Protein AF-A0A286U360-F1 (afdb_monomer)

Solvent-accessible surface area (backbone atoms only — not comparable to full-atom values): 14120 Å² total; per-residue (Å²): 101,76,66,52,46,52,58,32,49,79,26,49,38,87,63,82,87,79,91,75,59,63,48,58,51,50,40,53,47,36,63,76,64,66,56,72,67,48,77,45,71,58,58,92,50,66,69,55,49,52,35,50,55,50,31,59,77,65,48,98,53,60,74,48,75,40,57,76,65,49,57,55,41,68,73,73,48,40,92,60,90,68,92,44,67,83,69,41,48,63,44,44,63,68,47,38,82,79,47,72,67,83,80,78,81,86,69,62,49,90,64,76,80,85,65,88,82,67,79,80,59,64,67,62,58,57,70,71,57,94,68,81,78,84,69,70,84,65,89,90,66,66,84,48,44,74,44,33,52,51,40,50,53,48,20,62,72,72,16,52,86,43,26,88,82,31,56,86,41,90,92,46,87,21,63,56,82,48,63,69,30,45,75,70,66,37,40,53,54,50,57,53,53,53,55,57,54,68,64,60,82,68,63,60,73,62,54,44,50,46,56,48,66,70,49,72,72,54,79,82,76,82,76,95,122

Sequence (225 aa):
MKEVEKTLSEKNINFFLITGLPDKKIPEFVEKHKVGILITDFSPLRISKEWKKEIVQRIGIPFYEVDAHNIIPCWIASSKQEYGAYTLRPKIHRALPEFLENYPKLKRHPVTWKRNKVKTDWKRSMMTLKIDKTVLPVDWLKAGEKFAQKALLNFVKNKLPLYDKERNDPNRDAQSNLSPYIHFGQISAQRIALEVIKSSIEPPHKLARKALDAKIFFNRTSKLR

Nearest PDB structures (foldseek):
  7vj2-assembly1_A  TM=8.855E-01  e=5.728E-15  Methanosarcina mazei Go1
  8oet-assembly1_A  TM=8.946E-01  e=9.786E-15  Methanosarcina mazei Go1
  4cdn-assembly1_A  TM=8.967E-01  e=1.032E-14  Methanosarcina mazei Go1
  5o8d-assembly1_A  TM=8.607E-01  e=5.430E-15  Methanosarcina mazei Go1
  7vix-assembly1_A  TM=8.545E-01  e=1.212E-14  Methanosarcina mazei Go1

Radius of gyration: 20.2 Å; Cα contacts (8 Å, |Δi|>4): 175; chains: 1; bounding box: 49×42×52 Å

Secondary structure (DSSP, 8-state):
-HHHHHHHHHTT-------S-HHHHHHHHHHHHT-S-EEEE---SHHHHHHHHHHHTT--S-EEEE--SSSS-HHHH-SS--SSHHHHHHHHHHHHHHH--PPPPPPPPSS---S------HHHHHHT----SSSPPPSS---SHHHHHHHHHHIIIIIHHHHHHHTT-TTS--S---HHHHHTTSS-HHHHHHHHHHT-SS-HHHHHHHHIIIIIS-TT-S---

Mean predicted aligned error: 6.91 Å

InterPro domains:
  IPR006050 DNA photolyase, N-terminal [PF00875] (2-105)
  IPR006050 DNA photolyase, N-terminal [PS51645] (1-74)
  IPR014729 Rossmann-like alpha/beta/alpha sandwich fold [G3DSA:3.40.50.620] (1-68)
  IPR036134 Cryptochrome/DNA photolyase, FAD-binding domain-like superfamily [SSF48173] (130-202)
  IPR036155 Cryptochrome/photolyase, N-terminal domain superfamily [SSF52425] (2-123)
  IPR052219 DNA Photolyase Class-2 [PTHR10211] (1-200)

Foldseek 3Di:
DVVVCVVCVVLLHHDDDDDDQLLPGVLVCCVVVVPAEAEEEDDPDPSVVVSVVSNVVRDPHHYYYDHQQALAPPCQLDVDDDPDPVRSVVSCVVCCVVRLDDDDDRHRDPDHDPDDRDDDPPVVVVVPDPDDPVDDDDPVDDDALVVLVVLLVCLLPPQLVVQVPCVVPPVDPNDSPNVVCSVVVSDHLSVSLVSNLVSDPDDSPPSSSCSCPPDSPPVPPDDPD

pLDDT: mean 86.89, std 16.99, range [26.45, 98.56]

Organism: NCBI:txid1284222

Structure (mmCIF, N/CA/C/O backbone):
data_AF-A0A286U360-F1
#
_entry.id   AF-A0A286U360-F1
#
loop_
_atom_site.group_PDB
_atom_site.id
_atom_site.type_symbol
_atom_site.label_atom_id
_atom_site.label_alt_id
_atom_site.label_comp_id
_atom_site.label_asym_id
_atom_site.label_entity_id
_atom_site.label_seq_id
_atom_site.pdbx_PDB_ins_code
_atom_site.Cartn_x
_atom_site.Cartn_y
_atom_site.Cartn_z
_atom_site.occupancy
_atom_site.B_iso_or_equiv
_atom_site.auth_seq_id
_atom_site.auth_comp_id
_atom_site.auth_asym_id
_atom_site.auth_atom_id
_atom_site.pdbx_PDB_model_num
ATOM 1 N N . MET A 1 1 ? 2.200 8.712 6.320 1.00 91.31 1 MET A N 1
ATOM 2 C CA . MET A 1 1 ? 1.038 8.953 7.207 1.00 91.31 1 MET A CA 1
ATOM 3 C C . MET A 1 1 ? 0.841 10.430 7.573 1.00 91.31 1 MET A C 1
ATOM 5 O O . MET A 1 1 ? -0.244 10.914 7.314 1.00 91.31 1 MET A O 1
ATOM 9 N N . LYS A 1 2 ? 1.844 11.184 8.066 1.00 94.19 2 LYS A N 1
ATOM 10 C CA . LYS A 1 2 ? 1.719 12.655 8.279 1.00 94.19 2 LYS A CA 1
ATOM 11 C C . LYS A 1 2 ? 1.182 13.416 7.056 1.00 94.19 2 LYS A C 1
ATOM 13 O O . LYS A 1 2 ? 0.294 14.248 7.171 1.00 94.19 2 LYS A O 1
ATOM 18 N N . GLU A 1 3 ? 1.723 13.103 5.880 1.00 95.62 3 GLU A N 1
ATOM 19 C CA . GLU A 1 3 ? 1.259 13.670 4.606 1.00 95.62 3 GLU A CA 1
ATOM 20 C C . GLU A 1 3 ? -0.199 13.295 4.302 1.00 95.62 3 GLU A C 1
ATOM 22 O O . GLU A 1 3 ? -0.969 14.156 3.898 1.00 95.62 3 GLU A O 1
ATOM 27 N N . VAL A 1 4 ? -0.592 12.050 4.588 1.00 95.56 4 VAL A N 1
ATOM 28 C CA . VAL A 1 4 ? -1.957 11.538 4.380 1.00 95.56 4 VAL A CA 1
ATOM 29 C C . VAL A 1 4 ? -2.967 12.254 5.280 1.00 95.56 4 VAL A C 1
ATOM 31 O O . VAL A 1 4 ? -4.023 12.655 4.810 1.00 95.56 4 VAL A O 1
ATOM 34 N N . GLU A 1 5 ? -2.646 12.472 6.561 1.00 95.19 5 GLU A N 1
ATOM 35 C CA . GLU A 1 5 ? -3.507 13.248 7.469 1.00 95.19 5 GLU A CA 1
ATOM 36 C C . GLU A 1 5 ? -3.797 14.645 6.897 1.00 95.19 5 GLU A C 1
ATOM 38 O O . GLU A 1 5 ? -4.942 15.102 6.904 1.00 95.19 5 GLU A O 1
ATOM 43 N N . LYS A 1 6 ? -2.770 15.301 6.340 1.00 94.56 6 LYS A N 1
ATOM 44 C CA . LYS A 1 6 ? -2.912 16.616 5.713 1.00 94.56 6 LYS A CA 1
ATOM 45 C C . LYS A 1 6 ? -3.799 16.561 4.462 1.00 94.56 6 LYS A C 1
ATOM 47 O O . LYS A 1 6 ? -4.754 17.330 4.375 1.00 94.56 6 LYS A O 1
ATOM 52 N N . THR A 1 7 ? -3.514 15.662 3.517 1.00 95.50 7 THR A N 1
ATOM 53 C CA . THR A 1 7 ? -4.249 15.589 2.239 1.00 95.50 7 THR A CA 1
ATOM 54 C C . THR A 1 7 ? -5.708 15.167 2.427 1.00 95.50 7 THR A C 1
ATOM 56 O O . THR A 1 7 ? -6.594 15.685 1.746 1.00 95.50 7 THR A O 1
ATOM 59 N N . LEU A 1 8 ? -6.001 14.293 3.396 1.00 95.50 8 LEU A N 1
ATOM 60 C CA . LEU A 1 8 ? -7.375 13.938 3.761 1.00 95.50 8 LEU A CA 1
ATOM 61 C C . LEU A 1 8 ? -8.120 15.118 4.398 1.00 95.50 8 LEU A C 1
ATOM 63 O O . LEU A 1 8 ? -9.277 15.370 4.050 1.00 95.50 8 LEU A O 1
ATOM 67 N N . SER A 1 9 ? -7.455 15.898 5.258 1.00 94.12 9 SER A N 1
ATOM 68 C CA . SER A 1 9 ? -8.055 17.094 5.860 1.00 94.12 9 SER A CA 1
ATOM 69 C C . SER A 1 9 ? -8.467 18.128 4.805 1.00 94.12 9 SER A C 1
ATOM 71 O O . SER A 1 9 ? -9.551 18.705 4.907 1.00 94.12 9 SER A O 1
ATOM 73 N N . GLU A 1 10 ? -7.659 18.332 3.759 1.00 95.25 10 GLU A N 1
ATOM 74 C CA . GLU A 1 10 ? -7.996 19.195 2.609 1.00 95.25 10 GLU A CA 1
ATOM 75 C C . GLU A 1 10 ? -9.256 18.704 1.863 1.00 95.25 10 GLU A C 1
ATOM 77 O O . GLU A 1 10 ? -9.994 19.490 1.265 1.00 95.25 10 GLU A O 1
ATOM 82 N N . LYS A 1 11 ? -9.556 17.402 1.947 1.00 96.50 11 LYS A N 1
ATOM 83 C CA . LYS A 1 11 ? -10.751 16.760 1.381 1.00 96.50 11 LYS A CA 1
ATOM 84 C C . LYS A 1 11 ? -11.908 16.620 2.371 1.00 96.50 11 LYS A C 1
ATOM 86 O O . LYS A 1 11 ? -12.905 15.993 2.022 1.00 96.50 11 LYS A O 1
ATOM 91 N N . ASN A 1 12 ? -11.841 17.242 3.550 1.00 95.56 12 ASN A N 1
ATOM 92 C CA . ASN A 1 12 ? -12.845 17.100 4.614 1.00 95.56 12 ASN A CA 1
ATOM 93 C C . ASN A 1 12 ? -13.040 15.642 5.075 1.00 95.56 12 ASN A C 1
ATOM 95 O O . ASN A 1 12 ? -14.126 15.260 5.502 1.00 95.56 12 ASN A O 1
ATOM 99 N N . ILE A 1 13 ? -11.992 14.823 4.967 1.00 95.00 13 ILE A N 1
ATOM 100 C CA . ILE A 1 13 ? -11.967 13.438 5.435 1.00 95.00 13 ILE A CA 1
ATOM 101 C C . ILE A 1 13 ? -11.100 13.399 6.691 1.00 95.00 13 ILE A C 1
ATOM 103 O O . ILE A 1 13 ? -9.948 13.831 6.683 1.00 95.00 13 ILE A O 1
ATOM 107 N N . ASN A 1 14 ? -11.659 12.903 7.792 1.00 93.56 14 ASN A N 1
ATOM 108 C CA . ASN A 1 14 ? -10.926 12.820 9.048 1.00 93.56 14 ASN A CA 1
ATOM 109 C C . ASN A 1 14 ? -9.961 11.631 9.044 1.00 93.56 14 ASN A C 1
ATOM 111 O O . ASN A 1 14 ? -10.300 10.541 8.589 1.00 93.56 14 ASN A O 1
ATOM 115 N N . PHE A 1 15 ? -8.784 11.839 9.628 1.00 94.19 15 PHE A N 1
ATOM 116 C CA . PHE A 1 15 ? -7.792 10.803 9.877 1.00 94.19 15 PHE A CA 1
ATOM 117 C C . PHE A 1 15 ? -7.721 10.526 11.381 1.00 94.19 15 PHE A C 1
ATOM 119 O O . PHE A 1 15 ? -7.624 11.459 12.176 1.00 94.19 15 PHE A O 1
ATOM 126 N N . PHE A 1 16 ? -7.764 9.252 11.766 1.00 93.88 16 PHE A N 1
ATOM 127 C CA . PHE A 1 16 ? -7.626 8.819 13.153 1.00 93.88 16 PHE A CA 1
ATOM 128 C C . PHE A 1 16 ? -6.460 7.841 13.256 1.00 93.88 16 PHE A C 1
ATOM 130 O O . PHE A 1 16 ? -6.468 6.795 12.609 1.00 93.88 16 PHE A O 1
ATOM 137 N N . LEU A 1 17 ? -5.471 8.166 14.090 1.00 93.31 17 LEU A N 1
ATOM 138 C CA . LEU A 1 17 ? -4.412 7.232 14.456 1.00 93.31 17 LEU A CA 1
ATOM 139 C C . LEU A 1 17 ? -4.789 6.531 15.761 1.00 93.31 17 LEU A C 1
ATOM 141 O O . LEU A 1 17 ? -4.906 7.176 16.803 1.00 93.31 17 LEU A O 1
ATOM 145 N N . ILE A 1 18 ? -4.976 5.215 15.698 1.00 91.94 18 ILE A N 1
ATOM 146 C CA . ILE A 1 18 ? -5.349 4.392 16.848 1.00 91.94 18 ILE A CA 1
ATOM 147 C C . ILE A 1 18 ? -4.212 3.412 17.126 1.00 91.94 18 ILE A C 1
ATOM 149 O O . ILE A 1 18 ? -3.833 2.635 16.254 1.00 91.94 18 ILE A O 1
ATOM 153 N N . THR A 1 19 ? -3.673 3.446 18.343 1.00 90.19 19 THR A N 1
ATOM 154 C CA . THR A 1 19 ? -2.602 2.540 18.774 1.00 90.19 19 THR A CA 1
ATOM 155 C C . THR A 1 19 ? -3.190 1.343 19.514 1.00 90.19 19 THR A C 1
ATOM 157 O O . THR A 1 19 ? -3.975 1.504 20.451 1.00 90.19 19 THR A O 1
ATOM 160 N N . GLY A 1 20 ? -2.788 0.137 19.118 1.00 91.94 20 GLY A N 1
ATOM 161 C CA . GLY A 1 20 ? -3.205 -1.116 19.741 1.00 91.94 20 GLY A CA 1
ATOM 162 C C . GLY A 1 20 ? -3.463 -2.210 18.710 1.00 91.94 20 GLY A C 1
ATOM 163 O O . GLY A 1 20 ? -3.131 -2.063 17.536 1.00 91.94 20 GLY A O 1
ATOM 164 N N . LEU A 1 21 ? -4.055 -3.310 19.168 1.00 94.25 21 LEU A N 1
ATOM 165 C CA . LEU A 1 21 ? -4.399 -4.451 18.324 1.00 94.25 21 LEU A CA 1
ATOM 166 C C . LEU A 1 21 ? -5.657 -4.148 17.482 1.00 94.25 21 LEU A C 1
ATOM 168 O O . LEU A 1 21 ? -6.684 -3.790 18.073 1.00 94.25 21 LEU A O 1
ATOM 172 N N . PRO A 1 22 ? -5.609 -4.265 16.138 1.00 96.00 22 PRO A N 1
ATOM 173 C CA . PRO A 1 22 ? -6.734 -3.913 15.267 1.00 96.00 22 PRO A CA 1
ATOM 174 C C . PRO A 1 22 ? -8.033 -4.668 15.575 1.00 96.00 22 PRO A C 1
ATOM 176 O O . PRO A 1 22 ? -9.099 -4.058 15.581 1.00 96.00 22 PRO A O 1
ATOM 179 N N . ASP A 1 23 ? -7.942 -5.955 15.910 1.00 95.25 23 ASP A N 1
ATOM 180 C CA . ASP A 1 23 ? -9.066 -6.829 16.276 1.00 95.25 23 ASP A CA 1
ATOM 181 C C . ASP A 1 23 ? -9.847 -6.354 17.510 1.00 95.25 23 ASP A C 1
ATOM 183 O O . ASP A 1 23 ? -11.032 -6.648 17.644 1.00 95.25 23 ASP A O 1
ATOM 187 N N . LYS A 1 24 ? -9.216 -5.566 18.387 1.00 97.12 24 LYS A N 1
ATOM 188 C CA . LYS A 1 24 ? -9.869 -4.947 19.552 1.00 97.12 24 LYS A CA 1
ATOM 189 C C . LYS A 1 24 ? -10.246 -3.496 19.279 1.00 97.12 24 LYS A C 1
ATOM 191 O O . LYS A 1 24 ? -11.364 -3.067 19.551 1.00 97.12 24 LYS A O 1
ATOM 196 N N . LYS A 1 25 ? -9.313 -2.734 18.708 1.00 97.62 25 LYS A N 1
ATOM 197 C CA . LYS A 1 25 ? -9.444 -1.284 18.553 1.00 97.62 25 LYS A CA 1
ATOM 198 C C . LYS A 1 25 ? -10.422 -0.856 17.470 1.00 97.62 25 LYS A C 1
ATOM 200 O O . LYS A 1 25 ? -11.067 0.176 17.639 1.00 97.62 25 LYS A O 1
ATOM 205 N N . ILE A 1 26 ? -10.560 -1.624 16.392 1.00 97.88 26 ILE A N 1
ATOM 206 C CA . ILE A 1 26 ? -11.519 -1.296 15.333 1.00 97.88 26 ILE A CA 1
ATOM 207 C C . ILE A 1 26 ? -12.967 -1.501 15.812 1.00 97.88 26 ILE A C 1
ATOM 209 O O . ILE A 1 26 ? -13.736 -0.550 15.673 1.00 97.88 26 ILE A O 1
ATOM 213 N N . PRO A 1 27 ? -13.353 -2.627 16.452 1.00 98.12 27 PRO A N 1
ATOM 214 C CA . PRO A 1 27 ? -14.694 -2.767 17.031 1.00 98.12 27 PRO A CA 1
ATOM 215 C C . PRO A 1 27 ? -15.015 -1.711 18.098 1.00 98.12 27 PRO A C 1
ATOM 217 O O . PRO A 1 27 ? -16.078 -1.097 18.043 1.00 98.12 27 PRO A O 1
ATOM 220 N N . GLU A 1 28 ? -14.072 -1.411 19.006 1.00 97.81 28 GLU A N 1
ATOM 221 C CA . GLU A 1 28 ? -14.222 -0.318 19.986 1.00 97.81 28 GLU A CA 1
ATOM 222 C C . GLU A 1 28 ? -14.518 1.027 19.296 1.00 97.81 28 GLU A C 1
ATOM 224 O O . GLU A 1 28 ? -15.363 1.804 19.749 1.00 97.81 28 GLU A O 1
ATOM 229 N N . PHE A 1 29 ? -13.822 1.317 18.191 1.00 96.38 29 PHE A N 1
ATOM 230 C CA . PHE A 1 29 ? -14.026 2.538 17.419 1.00 96.38 29 PHE A CA 1
ATOM 231 C C . PHE A 1 29 ? -15.389 2.552 16.720 1.00 96.38 29 PHE A C 1
ATOM 233 O O . PHE A 1 29 ? -16.071 3.577 16.756 1.00 96.38 29 PHE A O 1
ATOM 240 N N . VAL A 1 30 ? -15.792 1.431 16.115 1.00 97.38 30 VAL A N 1
ATOM 241 C CA . VAL A 1 30 ? -17.091 1.265 15.447 1.00 97.38 30 VAL A CA 1
ATOM 242 C C . VAL A 1 30 ? -18.234 1.578 16.408 1.00 97.38 30 VAL A C 1
ATOM 244 O O . VAL A 1 30 ? -19.056 2.444 16.099 1.00 97.38 30 VAL A O 1
ATOM 247 N N . GLU A 1 31 ? -18.224 0.963 17.591 1.00 96.69 31 GLU A N 1
ATOM 248 C CA . GLU A 1 31 ? -19.251 1.147 18.620 1.00 96.69 31 GLU A CA 1
ATOM 249 C C . GLU A 1 31 ? -19.273 2.595 19.127 1.00 96.69 31 GLU A C 1
ATOM 251 O O . GLU A 1 31 ? -20.272 3.312 19.015 1.00 96.69 31 GLU A O 1
ATOM 256 N N . LYS A 1 32 ? -18.115 3.092 19.584 1.00 95.06 32 LYS A N 1
ATOM 257 C CA . LYS A 1 32 ? -17.969 4.458 20.107 1.00 95.06 32 LYS A CA 1
ATOM 258 C C . LYS A 1 32 ? -18.449 5.509 19.112 1.00 95.06 32 LYS A C 1
ATOM 260 O O . LYS A 1 32 ? -19.044 6.525 19.497 1.00 95.06 32 LYS A O 1
ATOM 265 N N . HIS A 1 33 ? -18.151 5.315 17.830 1.00 94.25 33 HIS A N 1
ATOM 266 C CA . HIS A 1 33 ? -18.452 6.281 16.783 1.00 94.25 33 HIS A CA 1
ATOM 267 C C . HIS A 1 33 ? -19.769 6.039 16.050 1.00 94.25 33 HIS A C 1
ATOM 269 O O . HIS A 1 33 ? -20.152 6.909 15.267 1.00 94.25 33 HIS A O 1
ATOM 275 N N . LYS A 1 34 ? -20.509 4.971 16.387 1.00 95.19 34 LYS A N 1
ATOM 276 C CA . LYS A 1 34 ? -21.737 4.555 15.691 1.00 95.19 34 LYS A CA 1
ATOM 277 C C . LYS A 1 34 ? -21.505 4.483 14.178 1.00 95.19 34 LYS A C 1
ATOM 279 O O . LYS A 1 34 ? -22.226 5.100 13.394 1.00 95.19 34 LYS A O 1
ATOM 284 N N . VAL A 1 35 ? -20.409 3.832 13.784 1.00 96.50 35 VAL A N 1
ATOM 285 C CA . VAL A 1 35 ? -20.028 3.677 12.373 1.00 96.50 35 VAL A CA 1
ATOM 286 C C . VAL A 1 35 ? -21.086 2.829 11.671 1.00 96.50 35 VAL A C 1
ATOM 288 O O . VAL A 1 35 ? -21.512 1.825 12.222 1.00 96.50 35 VAL A O 1
ATOM 291 N N . GLY A 1 36 ? -21.517 3.232 10.472 1.00 97.81 36 GLY A N 1
ATOM 292 C CA . GLY A 1 36 ? -22.550 2.506 9.721 1.00 97.81 36 GLY A CA 1
ATOM 293 C C . GLY A 1 36 ? -22.012 1.425 8.780 1.00 97.81 36 GLY A C 1
ATOM 294 O O . GLY A 1 36 ? -22.697 0.442 8.535 1.00 97.81 36 GLY A O 1
ATOM 295 N N . ILE A 1 37 ? -20.802 1.603 8.240 1.00 98.38 37 ILE A N 1
ATOM 296 C CA . ILE A 1 37 ? -20.144 0.659 7.322 1.00 98.38 37 ILE A CA 1
ATOM 297 C C . ILE A 1 37 ? -18.641 0.696 7.589 1.00 98.38 37 ILE A C 1
ATOM 299 O O . ILE A 1 37 ? -18.064 1.776 7.748 1.00 98.38 37 ILE A O 1
ATOM 303 N N . LEU A 1 38 ? -18.009 -0.475 7.596 1.00 98.56 38 LEU A N 1
ATOM 304 C CA . LEU A 1 38 ? -16.559 -0.616 7.629 1.00 98.5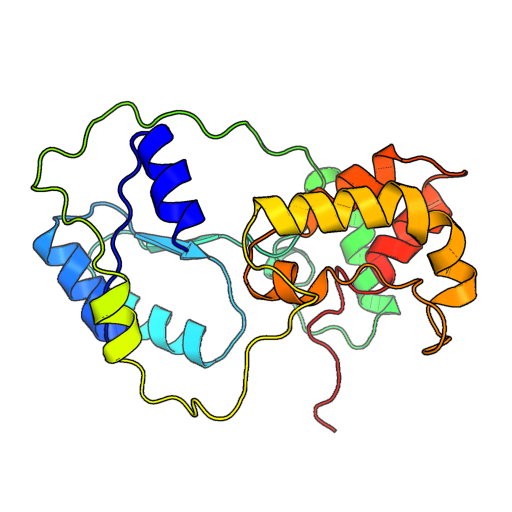6 38 LEU A CA 1
ATOM 305 C C . LEU A 1 38 ? -16.049 -1.069 6.254 1.00 98.56 38 LEU A C 1
ATOM 307 O O . LEU A 1 38 ? -16.613 -1.969 5.638 1.00 98.56 38 LEU A O 1
ATOM 311 N N . ILE A 1 39 ? -14.975 -0.448 5.766 1.00 98.56 39 ILE A N 1
ATOM 312 C CA . ILE A 1 39 ? -14.308 -0.827 4.513 1.00 98.56 39 ILE A CA 1
ATOM 313 C C . ILE A 1 39 ? -12.807 -0.922 4.783 1.00 98.56 39 ILE A C 1
ATOM 315 O O . ILE A 1 39 ? -12.246 -0.057 5.457 1.00 98.56 39 ILE A O 1
ATOM 319 N N . THR A 1 40 ? -12.156 -1.964 4.271 1.00 97.94 40 THR A N 1
ATOM 320 C CA . THR A 1 40 ? -10.707 -2.180 4.395 1.00 97.94 40 THR A CA 1
ATOM 321 C C . THR A 1 40 ? -10.080 -2.565 3.057 1.00 97.94 40 THR A C 1
ATOM 323 O O . THR A 1 40 ? -10.779 -2.977 2.130 1.00 97.94 40 THR A O 1
ATOM 326 N N . ASP A 1 41 ? -8.761 -2.427 2.957 1.00 96.75 41 ASP A N 1
ATOM 327 C CA . ASP A 1 41 ? -8.001 -2.894 1.804 1.00 96.75 41 ASP A CA 1
ATOM 328 C C . ASP A 1 41 ? -7.755 -4.411 1.859 1.00 96.75 41 ASP A C 1
ATOM 330 O O . ASP A 1 41 ? -7.787 -5.047 2.916 1.00 96.75 41 ASP A O 1
ATOM 334 N N . PHE A 1 42 ? -7.507 -5.019 0.704 1.00 96.12 42 PHE A N 1
ATOM 335 C CA . PHE A 1 42 ? -7.110 -6.418 0.612 1.00 96.12 42 PHE A CA 1
ATOM 336 C C . PHE A 1 42 ? -5.645 -6.617 1.015 1.00 96.12 42 PHE A C 1
ATOM 338 O O . PHE A 1 42 ? -4.738 -5.930 0.545 1.00 96.12 42 PHE A O 1
ATOM 345 N N . SER A 1 43 ? -5.390 -7.653 1.817 1.00 94.94 43 SER A N 1
ATOM 346 C CA . SER A 1 43 ? -4.035 -8.161 2.039 1.00 94.94 43 SER A CA 1
ATOM 347 C C . SER A 1 43 ? -4.067 -9.677 2.222 1.00 94.94 43 SER A C 1
ATOM 349 O O . SER A 1 43 ? -4.728 -10.169 3.138 1.00 94.94 43 SER A O 1
ATOM 351 N N . PRO A 1 44 ? -3.306 -10.450 1.421 1.00 93.00 44 PRO A N 1
ATOM 352 C CA . PRO A 1 44 ? -3.312 -11.903 1.543 1.00 93.00 44 PRO A CA 1
ATOM 353 C C . PRO A 1 44 ? -2.550 -12.431 2.769 1.00 93.00 44 PRO A C 1
ATOM 355 O O . PRO A 1 44 ? -2.513 -13.646 2.968 1.00 93.00 44 PRO A O 1
ATOM 358 N N . LEU A 1 45 ? -1.907 -11.562 3.563 1.00 95.44 45 LEU A N 1
ATOM 359 C CA . LEU A 1 45 ? -1.108 -11.986 4.716 1.00 95.44 45 LEU A CA 1
ATOM 360 C C . LEU A 1 45 ? -1.988 -12.600 5.803 1.00 95.44 45 LEU A C 1
ATOM 362 O O . LEU A 1 45 ? -3.051 -12.069 6.123 1.00 95.44 45 LEU A O 1
ATOM 366 N N . ARG A 1 46 ? -1.484 -13.672 6.423 1.00 96.44 46 ARG A N 1
ATOM 367 C CA . ARG A 1 46 ? -2.160 -14.398 7.505 1.00 96.44 46 ARG A CA 1
ATOM 368 C C . ARG A 1 46 ? -2.653 -13.465 8.616 1.00 96.44 46 ARG A C 1
ATOM 370 O O . ARG A 1 46 ? -3.835 -13.487 8.924 1.00 96.44 46 ARG A O 1
ATOM 377 N N . ILE A 1 47 ? -1.785 -12.584 9.113 1.00 96.12 47 ILE A N 1
ATOM 378 C CA . ILE A 1 47 ? -2.121 -11.641 10.190 1.00 96.12 47 ILE A CA 1
ATOM 379 C C . ILE A 1 47 ? -3.283 -10.699 9.830 1.00 96.12 47 ILE A C 1
ATOM 381 O O . ILE A 1 47 ? -4.161 -10.450 10.648 1.00 96.12 47 ILE A O 1
ATOM 385 N N . SER A 1 48 ? -3.341 -10.219 8.582 1.00 95.50 48 SER A N 1
ATOM 386 C CA . SER A 1 48 ? -4.431 -9.347 8.126 1.00 95.50 48 SER A CA 1
ATOM 387 C C . SER A 1 48 ? -5.753 -10.110 8.032 1.00 95.50 48 SER A C 1
ATOM 389 O O . SER A 1 48 ? -6.789 -9.591 8.444 1.00 95.50 48 SER A O 1
ATOM 391 N N . LYS A 1 49 ? -5.716 -11.357 7.542 1.00 96.31 49 LYS A N 1
ATOM 392 C CA . LYS A 1 49 ? -6.890 -12.239 7.482 1.00 96.31 49 LYS A CA 1
ATOM 393 C C . LYS A 1 49 ? -7.427 -12.570 8.874 1.00 96.31 49 LYS A C 1
ATOM 395 O O . LYS A 1 49 ? -8.635 -12.523 9.079 1.00 96.31 49 LYS A O 1
ATOM 400 N N . GLU A 1 50 ? -6.538 -12.874 9.819 1.00 97.56 50 GLU A N 1
ATOM 401 C CA . GLU A 1 50 ? -6.895 -13.152 11.215 1.00 97.56 50 GLU A CA 1
ATOM 402 C C . GLU A 1 50 ? -7.571 -11.936 11.859 1.00 97.56 50 GLU A C 1
ATOM 404 O O . GLU A 1 50 ? -8.679 -12.069 12.372 1.00 97.56 50 GLU A O 1
ATOM 409 N N . TRP A 1 51 ? -6.992 -10.735 11.734 1.00 97.69 51 TRP A N 1
ATOM 410 C CA . TRP A 1 51 ? -7.628 -9.513 12.240 1.00 97.69 51 TRP A CA 1
ATOM 411 C C . TRP A 1 51 ? -9.015 -9.279 11.646 1.00 97.69 51 TRP A C 1
ATOM 413 O O . TRP A 1 51 ? -9.949 -8.984 12.382 1.00 97.69 51 TRP A O 1
ATOM 423 N N . LYS A 1 52 ? -9.180 -9.429 10.328 1.00 97.44 52 LYS A N 1
ATOM 424 C CA . LYS A 1 52 ? -10.482 -9.231 9.671 1.00 97.44 52 LYS A CA 1
ATOM 425 C C . LYS A 1 52 ? -11.522 -10.231 10.171 1.00 97.44 52 LYS A C 1
ATOM 427 O O . LYS A 1 52 ? -12.640 -9.821 10.469 1.00 97.44 52 LYS A O 1
ATOM 432 N N . LYS A 1 53 ? -11.148 -11.507 10.324 1.00 97.31 53 LYS A N 1
ATOM 433 C CA . LYS A 1 53 ? -12.025 -12.551 10.875 1.00 97.31 53 LYS A CA 1
ATOM 434 C C . LYS A 1 53 ? -12.497 -12.202 12.290 1.00 97.31 53 LYS A C 1
ATOM 436 O O . LYS A 1 53 ? -13.690 -12.283 12.559 1.00 97.31 53 LYS A O 1
ATOM 441 N N . GLU A 1 54 ? -11.584 -11.771 13.157 1.00 97.75 54 GLU A N 1
ATOM 442 C CA . GLU A 1 54 ? -11.914 -11.358 14.528 1.00 97.75 54 GLU A CA 1
ATOM 443 C C . GLU A 1 54 ? -12.807 -10.110 14.565 1.00 97.75 54 GLU A C 1
ATOM 445 O O . GLU A 1 54 ? -13.734 -10.035 15.367 1.00 97.75 54 GLU A O 1
ATOM 450 N N . ILE A 1 55 ? -12.561 -9.134 13.683 1.00 98.00 55 ILE A N 1
ATOM 451 C CA . ILE A 1 55 ? -13.371 -7.911 13.596 1.00 98.00 55 ILE A CA 1
ATOM 452 C C . ILE A 1 55 ? -14.803 -8.241 13.167 1.00 98.00 55 ILE A C 1
ATOM 454 O O . ILE A 1 55 ? -15.731 -7.770 13.818 1.00 98.00 55 ILE A O 1
ATOM 458 N N . VAL A 1 56 ? -14.989 -9.062 12.122 1.00 97.12 56 VAL A N 1
ATOM 459 C CA . VAL A 1 56 ? -16.319 -9.468 11.616 1.00 97.12 56 VAL A CA 1
ATOM 460 C C . VAL A 1 56 ? -17.178 -10.068 12.729 1.00 97.12 56 VAL A C 1
ATOM 462 O O . VAL A 1 56 ? -18.365 -9.780 12.805 1.00 97.12 56 VAL A O 1
ATOM 465 N N . GLN A 1 57 ? -16.587 -10.866 13.620 1.00 97.06 57 GLN A N 1
ATOM 466 C CA . GLN A 1 57 ? -17.313 -11.505 14.723 1.00 97.06 57 GLN A CA 1
ATOM 467 C C . GLN A 1 57 ? -17.761 -10.526 15.820 1.00 97.06 57 GLN A C 1
ATOM 469 O O . GLN A 1 57 ? -18.599 -10.879 16.645 1.00 97.06 57 GLN A O 1
ATOM 474 N N . ARG A 1 58 ? -17.196 -9.313 15.861 1.00 97.50 58 ARG A N 1
ATOM 475 C CA . ARG A 1 58 ? -17.395 -8.328 16.939 1.00 97.50 58 ARG A CA 1
ATOM 476 C C . ARG A 1 58 ? -18.202 -7.104 16.516 1.00 97.50 58 ARG A C 1
ATOM 478 O O . ARG A 1 58 ? -18.459 -6.248 17.358 1.00 97.50 58 ARG A O 1
ATOM 485 N N . ILE A 1 59 ? -18.562 -6.981 15.239 1.00 97.62 59 ILE A N 1
ATOM 486 C CA . ILE A 1 59 ? -19.308 -5.831 14.716 1.00 97.62 59 ILE A CA 1
ATOM 487 C C . ILE A 1 59 ? -20.637 -6.278 14.105 1.00 97.62 59 ILE A C 1
ATOM 489 O O . ILE A 1 59 ? -20.708 -7.297 13.430 1.00 97.62 59 ILE A O 1
ATOM 493 N N . GLY A 1 60 ? -21.688 -5.484 14.316 1.00 97.00 60 GLY A N 1
ATOM 494 C CA . GLY A 1 60 ? -23.025 -5.725 13.753 1.00 97.00 60 GLY A CA 1
ATOM 495 C C . GLY A 1 60 ? -23.309 -4.978 12.446 1.00 97.00 60 GLY A C 1
ATOM 496 O O . GLY A 1 60 ? -24.468 -4.843 12.068 1.00 97.00 60 GLY A O 1
ATOM 497 N N . ILE A 1 61 ? -22.283 -4.430 11.788 1.00 98.50 61 ILE A N 1
ATOM 498 C CA . ILE A 1 61 ? -22.419 -3.580 10.594 1.00 98.50 61 ILE A CA 1
ATOM 499 C C . ILE A 1 61 ? -21.810 -4.243 9.355 1.00 98.50 61 ILE A C 1
ATOM 501 O O . ILE A 1 61 ? -20.911 -5.076 9.498 1.00 98.50 61 ILE A O 1
ATOM 505 N N . PRO A 1 62 ? -22.221 -3.846 8.135 1.00 98.44 62 PRO A N 1
ATOM 506 C CA . PRO A 1 62 ? -21.577 -4.310 6.915 1.00 98.44 62 PRO A CA 1
ATOM 507 C C . PRO A 1 62 ? -20.072 -4.028 6.916 1.00 98.44 62 PRO A C 1
ATOM 509 O O . PRO A 1 62 ? -19.633 -2.905 7.193 1.00 98.44 62 PRO A O 1
ATOM 512 N N . PHE A 1 63 ? -19.295 -5.051 6.563 1.00 98.31 63 PHE A N 1
ATOM 513 C CA . PHE A 1 63 ? -17.847 -4.975 6.442 1.00 98.31 63 PHE A CA 1
ATOM 514 C C . PHE A 1 63 ? -17.405 -5.476 5.068 1.00 98.31 63 PHE A C 1
ATOM 516 O O . PHE A 1 63 ? -17.591 -6.645 4.736 1.00 98.31 63 PHE A O 1
ATOM 523 N N . TYR A 1 64 ? -16.819 -4.577 4.279 1.00 98.31 64 TYR A N 1
ATOM 524 C CA . TYR A 1 64 ? -16.357 -4.853 2.923 1.00 98.31 64 TYR A CA 1
ATOM 525 C C . TYR A 1 64 ? -14.833 -4.804 2.816 1.00 98.31 64 TYR A C 1
ATOM 527 O O . TYR A 1 64 ? -14.161 -4.005 3.474 1.00 98.31 64 TYR A O 1
ATOM 535 N N . GLU A 1 65 ? -14.295 -5.627 1.924 1.00 97.56 65 GLU A N 1
ATOM 536 C CA . GLU A 1 65 ? -12.890 -5.618 1.532 1.00 97.56 65 GLU A CA 1
ATOM 537 C C . GLU A 1 65 ? -12.774 -5.197 0.063 1.00 97.56 65 GLU A C 1
ATOM 539 O O . GLU A 1 65 ? -13.546 -5.647 -0.782 1.00 97.56 65 GLU A O 1
ATOM 544 N N . VAL A 1 66 ? -11.807 -4.328 -0.238 1.00 98.12 66 VAL A N 1
ATOM 545 C CA . VAL A 1 66 ? -11.533 -3.837 -1.594 1.00 98.12 66 VAL A CA 1
ATOM 546 C C . VAL A 1 66 ? -10.063 -4.065 -1.929 1.00 98.12 66 VAL A C 1
ATOM 548 O O . VAL A 1 66 ? -9.177 -3.665 -1.174 1.00 98.12 66 VAL A O 1
ATOM 551 N N . ASP A 1 67 ? -9.773 -4.669 -3.082 1.00 96.94 67 ASP A N 1
ATOM 552 C CA . ASP A 1 67 ? -8.395 -4.778 -3.565 1.00 96.94 67 ASP A CA 1
ATOM 553 C C . ASP A 1 67 ? -7.914 -3.444 -4.140 1.00 96.94 67 ASP A C 1
ATOM 555 O O . ASP A 1 67 ? -8.130 -3.128 -5.304 1.00 96.94 67 ASP A O 1
ATOM 559 N N . ALA A 1 68 ? -7.285 -2.642 -3.281 1.00 94.62 68 ALA A N 1
ATOM 560 C CA . ALA A 1 68 ? -6.695 -1.355 -3.638 1.00 94.62 68 ALA A CA 1
ATOM 561 C C . ALA A 1 68 ? -5.199 -1.454 -3.998 1.00 94.62 68 ALA A C 1
ATOM 563 O O . ALA A 1 68 ? -4.562 -0.431 -4.260 1.00 94.62 68 ALA A O 1
ATOM 564 N N . HIS A 1 69 ? -4.615 -2.658 -3.962 1.00 92.62 69 HIS A N 1
ATOM 565 C CA . HIS A 1 69 ? -3.179 -2.862 -4.167 1.00 92.62 69 HIS A CA 1
ATOM 566 C C . HIS A 1 69 ? -2.865 -3.388 -5.568 1.00 92.62 69 HIS A C 1
ATOM 568 O O . HIS A 1 69 ? -1.894 -2.951 -6.191 1.00 92.62 69 HIS A O 1
ATOM 574 N N . ASN A 1 70 ? -3.683 -4.319 -6.063 1.00 92.81 70 ASN A N 1
ATOM 575 C CA . ASN A 1 70 ? -3.523 -4.908 -7.386 1.00 92.81 70 ASN A CA 1
ATOM 576 C C . ASN A 1 70 ? -4.323 -4.133 -8.439 1.00 92.81 70 ASN A C 1
ATOM 578 O O . ASN A 1 70 ? -5.323 -3.495 -8.135 1.00 92.81 70 ASN A O 1
ATOM 582 N N . ILE A 1 71 ? -3.884 -4.218 -9.698 1.00 93.62 71 I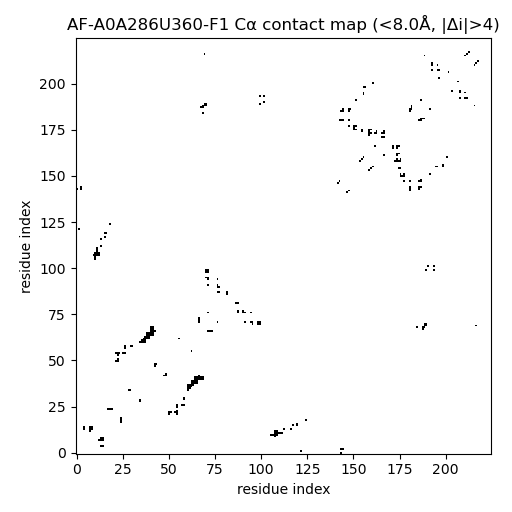LE A N 1
ATOM 583 C CA . ILE A 1 71 ? -4.633 -3.660 -10.838 1.00 93.62 71 ILE A CA 1
ATOM 584 C C . ILE A 1 71 ? -5.917 -4.465 -11.050 1.00 93.62 71 ILE A C 1
ATOM 586 O O . ILE A 1 71 ? -6.994 -3.905 -11.181 1.00 93.62 71 ILE A O 1
ATOM 590 N N . ILE A 1 72 ? -5.788 -5.791 -11.065 1.00 94.50 72 ILE A N 1
ATOM 591 C CA . ILE A 1 72 ? -6.908 -6.729 -11.153 1.00 94.50 72 ILE A CA 1
ATOM 592 C C . ILE A 1 72 ? -7.077 -7.330 -9.757 1.00 94.50 72 ILE A C 1
ATOM 594 O O . ILE A 1 72 ? -6.075 -7.822 -9.222 1.00 94.50 72 ILE A O 1
ATOM 598 N N . PRO A 1 73 ? -8.288 -7.334 -9.172 1.00 95.50 73 PRO A N 1
ATOM 599 C CA . PRO A 1 73 ? -8.506 -7.932 -7.864 1.00 95.50 73 PRO A CA 1
ATOM 600 C C . PRO A 1 73 ? -7.986 -9.369 -7.813 1.00 95.50 73 PRO A C 1
ATOM 602 O O . PRO A 1 73 ? -8.223 -10.157 -8.730 1.00 95.50 73 PRO A O 1
ATOM 605 N N . CYS A 1 74 ? -7.274 -9.722 -6.743 1.00 93.88 74 CYS A N 1
ATOM 606 C CA . CYS A 1 74 ? -6.550 -10.993 -6.648 1.00 93.88 74 CYS A CA 1
ATOM 607 C C . CYS A 1 74 ? -7.445 -12.220 -6.912 1.00 93.88 74 CYS A C 1
ATOM 609 O O . CYS A 1 74 ? -7.057 -13.130 -7.643 1.00 93.88 74 CYS A O 1
ATOM 611 N N . TRP A 1 75 ? -8.672 -12.206 -6.382 1.00 94.56 75 TRP A N 1
ATOM 612 C CA . TRP A 1 75 ? -9.668 -13.270 -6.570 1.00 94.56 75 TRP A CA 1
ATOM 613 C C . TRP A 1 75 ? -10.305 -13.301 -7.969 1.00 94.56 75 TRP A C 1
ATOM 615 O O . TRP A 1 75 ? -10.862 -14.325 -8.355 1.00 94.56 75 TRP A O 1
ATOM 625 N N . ILE A 1 76 ? -10.216 -12.210 -8.737 1.00 94.94 76 ILE A N 1
ATOM 626 C CA . ILE A 1 76 ? -10.628 -12.157 -10.149 1.00 94.94 76 ILE A CA 1
ATOM 627 C C . ILE A 1 76 ? -9.484 -12.616 -11.058 1.00 94.94 76 ILE A C 1
ATOM 629 O O . ILE A 1 76 ? -9.713 -13.318 -12.041 1.00 94.94 76 ILE A O 1
ATOM 633 N N . ALA A 1 77 ? -8.239 -12.268 -10.716 1.00 91.38 77 ALA A N 1
ATOM 634 C CA . ALA A 1 77 ? -7.062 -12.618 -11.508 1.00 91.38 77 ALA A CA 1
ATOM 635 C C . ALA A 1 77 ? -6.893 -14.141 -11.669 1.00 91.38 77 ALA A C 1
ATOM 637 O O . ALA A 1 77 ? -6.529 -14.618 -12.749 1.00 91.38 77 ALA A O 1
ATOM 638 N N . SER A 1 78 ? -7.174 -14.915 -10.615 1.00 92.50 78 SER A N 1
ATOM 639 C CA . SER A 1 78 ? -7.351 -16.365 -10.707 1.00 92.50 78 SER A CA 1
ATOM 640 C C . SER A 1 78 ? -8.142 -16.921 -9.523 1.00 92.50 78 SER A C 1
ATOM 642 O O . SER A 1 78 ? -7.948 -16.506 -8.384 1.00 92.50 78 SER A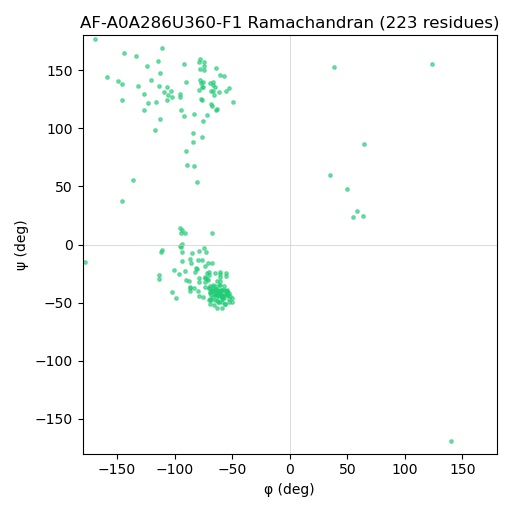 O 1
ATOM 644 N N . SER A 1 79 ? -8.967 -17.938 -9.781 1.00 93.00 79 SER A N 1
ATOM 645 C CA . SER A 1 79 ? -9.695 -18.692 -8.751 1.00 93.00 79 SER A CA 1
ATOM 646 C C . SER A 1 79 ? -8.838 -19.732 -8.020 1.00 93.00 79 SER A C 1
ATOM 648 O O . SER A 1 79 ? -9.311 -20.372 -7.083 1.00 93.00 79 SER A O 1
ATOM 650 N N . LYS A 1 80 ? -7.587 -19.938 -8.449 1.00 93.12 80 LYS A N 1
ATOM 651 C CA . LYS A 1 80 ? -6.668 -20.917 -7.862 1.00 93.12 80 LYS A CA 1
ATOM 652 C C . LYS A 1 80 ? -5.230 -20.421 -7.856 1.00 93.12 80 LYS A C 1
ATOM 654 O O . LYS A 1 80 ? -4.868 -19.492 -8.578 1.00 93.12 80 LYS A O 1
ATOM 659 N N . GLN A 1 81 ? -4.393 -21.100 -7.078 1.00 92.19 81 GLN A N 1
ATOM 660 C CA . GLN A 1 81 ? -2.950 -20.922 -7.154 1.00 92.19 81 GLN A CA 1
ATOM 661 C C . GLN A 1 81 ? -2.442 -21.304 -8.552 1.00 92.19 81 GLN A C 1
ATOM 663 O O . GLN A 1 81 ? -2.768 -22.365 -9.087 1.00 92.19 81 GLN A O 1
ATOM 668 N N . GLU A 1 82 ? -1.631 -20.427 -9.134 1.00 91.44 82 GLU A N 1
ATOM 669 C CA . GLU A 1 82 ? -0.997 -20.645 -10.430 1.00 91.44 82 GLU A CA 1
ATOM 670 C C . GLU A 1 82 ? 0.366 -21.319 -10.264 1.00 91.44 82 GLU A C 1
ATOM 672 O O . GLU A 1 82 ? 1.132 -20.977 -9.363 1.00 91.44 82 GLU A O 1
ATOM 677 N N . TYR A 1 83 ? 0.676 -22.266 -11.151 1.00 88.75 83 TYR A N 1
ATOM 678 C CA . TYR A 1 83 ? 1.933 -23.020 -11.105 1.00 88.75 83 TYR A CA 1
ATOM 679 C C . TYR A 1 83 ? 3.134 -22.178 -11.556 1.00 88.75 83 TYR A C 1
ATOM 681 O O . TYR A 1 83 ? 4.261 -22.393 -11.116 1.00 88.75 83 TYR A O 1
ATOM 689 N N . GLY A 1 84 ? 2.909 -21.195 -12.429 1.00 87.56 84 GLY A N 1
ATOM 690 C CA . GLY A 1 84 ? 3.980 -20.326 -12.885 1.00 87.56 84 GLY A CA 1
ATOM 691 C C . GLY A 1 84 ? 3.492 -19.117 -13.663 1.00 87.56 84 GLY A C 1
ATOM 692 O O . GLY A 1 84 ? 2.311 -18.948 -13.961 1.00 87.56 84 GLY A O 1
ATOM 693 N N . ALA A 1 85 ? 4.445 -18.266 -14.037 1.00 84.88 85 ALA A N 1
ATOM 694 C CA . ALA A 1 85 ? 4.158 -17.034 -14.759 1.00 84.88 85 ALA A CA 1
ATOM 695 C C . ALA A 1 85 ? 3.407 -17.274 -16.079 1.00 84.88 85 ALA A C 1
ATOM 697 O O . ALA A 1 85 ? 2.541 -16.487 -16.451 1.00 84.88 85 ALA A O 1
ATOM 698 N N . TYR A 1 86 ? 3.713 -18.369 -16.779 1.00 86.69 86 TYR A N 1
ATOM 699 C CA . TYR A 1 86 ? 3.108 -18.684 -18.072 1.00 86.69 86 TYR A CA 1
ATOM 700 C C . TYR A 1 86 ? 1.623 -19.078 -17.978 1.00 86.69 86 TYR A C 1
ATOM 702 O O . TYR A 1 86 ? 0.905 -18.892 -18.956 1.00 86.69 86 TYR A O 1
ATOM 710 N N . THR A 1 87 ? 1.138 -19.559 -16.825 1.00 89.38 87 THR A N 1
ATOM 711 C CA . THR A 1 87 ? -0.294 -19.851 -16.616 1.00 89.38 87 THR A CA 1
ATOM 712 C C . THR A 1 87 ? -1.068 -18.624 -16.122 1.00 89.38 87 THR A C 1
ATOM 714 O O . THR A 1 87 ? -2.230 -18.438 -16.484 1.00 89.38 87 THR A O 1
ATOM 717 N N . LEU A 1 88 ? -0.413 -17.740 -15.358 1.00 88.19 88 LEU A N 1
ATOM 718 C CA . LEU A 1 88 ? -1.021 -16.518 -14.822 1.00 88.19 88 LEU A CA 1
ATOM 719 C C . LEU A 1 88 ? -1.117 -15.387 -15.861 1.00 88.19 88 LEU A C 1
ATOM 721 O O . LEU A 1 88 ? -2.158 -14.738 -15.975 1.00 88.19 88 LEU A O 1
ATOM 725 N N . ARG A 1 89 ? -0.052 -15.147 -16.641 1.00 87.31 89 ARG A N 1
ATOM 726 C CA . ARG A 1 89 ? 0.024 -14.029 -17.605 1.00 87.31 89 ARG A CA 1
ATOM 727 C C . ARG A 1 89 ? -1.164 -13.967 -18.570 1.00 87.31 89 ARG A C 1
ATOM 729 O O . ARG A 1 89 ? -1.717 -12.879 -18.714 1.00 87.31 89 ARG A O 1
ATOM 736 N N . PRO A 1 90 ? -1.611 -15.068 -19.212 1.00 90.75 90 PRO A N 1
ATOM 737 C CA . PRO A 1 90 ? -2.749 -15.005 -20.127 1.00 90.75 90 PRO A CA 1
ATOM 738 C C . PRO A 1 90 ? -4.043 -14.538 -19.448 1.00 90.75 90 PRO A C 1
ATOM 740 O O . PRO A 1 90 ? -4.826 -13.820 -20.064 1.00 90.75 90 PRO A O 1
ATOM 743 N N . LYS A 1 91 ? -4.261 -14.907 -18.177 1.00 91.12 91 LYS A N 1
ATOM 744 C CA . LYS A 1 91 ? -5.438 -14.487 -17.400 1.00 91.12 91 LYS A CA 1
ATOM 745 C C . LYS A 1 91 ? -5.386 -12.999 -17.079 1.00 91.12 91 LYS A C 1
ATOM 747 O O . LYS A 1 91 ? -6.350 -12.289 -17.347 1.00 91.12 91 LYS A O 1
ATOM 752 N N . ILE A 1 92 ? -4.231 -12.529 -16.602 1.00 89.25 92 ILE A N 1
ATOM 753 C CA . ILE A 1 92 ? -3.981 -11.104 -16.352 1.00 89.25 92 ILE A CA 1
ATOM 754 C C . ILE A 1 92 ? -4.211 -10.297 -17.629 1.00 89.25 92 ILE A C 1
ATOM 756 O O . ILE A 1 92 ? -4.971 -9.338 -17.612 1.00 89.25 92 ILE A O 1
ATOM 760 N N . HIS A 1 93 ? -3.602 -10.697 -18.748 1.00 87.50 93 HIS A N 1
ATOM 761 C CA . HIS A 1 93 ? -3.736 -9.974 -20.012 1.00 87.50 93 HIS A CA 1
ATOM 762 C C . HIS A 1 93 ? -5.175 -9.918 -20.523 1.00 87.50 93 HIS A C 1
ATOM 764 O O . HIS A 1 93 ? -5.557 -8.905 -21.097 1.00 87.50 93 HIS A O 1
ATOM 770 N N . ARG A 1 94 ? -5.967 -10.973 -20.304 1.00 90.56 94 ARG A N 1
ATOM 771 C CA . ARG A 1 94 ? -7.381 -10.995 -20.690 1.00 90.56 94 ARG A CA 1
ATOM 772 C C . ARG A 1 94 ? -8.222 -10.014 -19.871 1.00 90.56 94 ARG A C 1
ATOM 774 O O . ARG A 1 94 ? -9.090 -9.372 -20.442 1.00 90.56 94 ARG A O 1
ATOM 781 N N . ALA A 1 95 ? -7.959 -9.898 -18.569 1.00 90.12 95 ALA A N 1
ATOM 782 C CA . ALA A 1 95 ? -8.699 -9.005 -17.675 1.00 90.12 95 ALA A CA 1
ATOM 783 C C . ALA A 1 95 ? -8.197 -7.550 -17.725 1.00 90.12 95 ALA A C 1
ATOM 785 O O . ALA A 1 95 ? -8.932 -6.622 -17.413 1.00 90.12 95 ALA A O 1
ATOM 786 N N . LEU A 1 96 ? -6.946 -7.318 -18.130 1.00 89.75 96 LEU A N 1
ATOM 787 C CA . LEU A 1 96 ? -6.322 -5.996 -18.077 1.00 89.75 96 LEU A CA 1
ATOM 788 C C . LEU A 1 96 ? -7.125 -4.869 -18.763 1.00 89.75 96 LEU A C 1
ATOM 790 O O . LEU A 1 96 ? -7.181 -3.798 -18.165 1.00 89.75 96 LEU A O 1
ATOM 794 N N . PRO A 1 97 ? -7.751 -5.056 -19.947 1.00 90.19 97 PRO A N 1
ATOM 795 C CA . PRO A 1 97 ? -8.539 -4.001 -20.589 1.00 90.19 97 PRO A CA 1
ATOM 796 C C . PRO A 1 97 ? -9.724 -3.503 -19.753 1.00 90.19 97 PRO A C 1
ATOM 798 O O . PRO A 1 97 ? -10.111 -2.350 -19.894 1.00 90.19 97 PRO A O 1
ATOM 801 N N . GLU A 1 98 ? -10.281 -4.356 -18.892 1.00 93.88 98 GLU A N 1
ATOM 802 C CA . GLU A 1 98 ? -11.404 -4.017 -18.011 1.00 93.88 98 GLU A CA 1
ATOM 803 C C . GLU A 1 98 ? -10.938 -3.242 -16.771 1.00 93.88 98 GLU A C 1
ATOM 805 O O . GLU A 1 98 ? -11.583 -2.286 -16.361 1.00 93.88 98 GLU A O 1
ATOM 810 N N . PHE A 1 99 ? -9.796 -3.623 -16.188 1.00 92.75 99 PHE A N 1
ATOM 811 C CA . PHE A 1 99 ? -9.360 -3.105 -14.884 1.00 92.75 99 PHE A CA 1
ATOM 812 C C . PHE A 1 99 ? -8.292 -2.004 -14.951 1.00 92.75 99 PHE A C 1
ATOM 814 O O . PHE A 1 99 ? -8.126 -1.235 -14.003 1.00 92.75 99 PHE A O 1
ATOM 821 N N . LEU A 1 100 ? -7.527 -1.908 -16.043 1.00 91.88 100 LEU A N 1
ATOM 822 C CA . LEU A 1 100 ? -6.473 -0.901 -16.202 1.00 91.88 100 LEU A CA 1
ATOM 823 C C . LEU A 1 100 ? -7.050 0.434 -16.687 1.00 91.88 100 LEU A C 1
ATOM 825 O O . LEU A 1 100 ? -6.778 0.897 -17.792 1.00 91.88 100 LEU A O 1
ATOM 829 N N . GLU A 1 101 ? -7.830 1.075 -15.828 1.00 93.12 101 GLU A N 1
ATOM 830 C CA . GLU A 1 101 ? -8.471 2.359 -16.108 1.00 93.12 101 GLU A CA 1
ATOM 831 C C . GLU A 1 101 ? -7.883 3.512 -15.280 1.00 93.12 101 GLU A C 1
ATOM 833 O O . GLU A 1 101 ? -7.103 3.313 -14.345 1.00 93.12 101 GLU A O 1
ATOM 838 N N . ASN A 1 102 ? -8.237 4.753 -15.621 1.00 93.69 102 ASN A N 1
ATOM 839 C CA . ASN A 1 102 ? -7.852 5.904 -14.808 1.00 93.69 102 ASN A CA 1
ATOM 840 C C . ASN A 1 102 ? -8.735 6.006 -13.560 1.00 93.69 102 ASN A C 1
ATOM 842 O O . ASN A 1 102 ? -9.953 5.911 -13.640 1.00 93.69 102 ASN A O 1
ATOM 846 N N . TYR A 1 103 ? -8.126 6.337 -12.421 1.00 93.94 103 TYR A N 1
ATOM 847 C CA . TYR A 1 103 ? -8.888 6.614 -11.207 1.00 93.94 103 TYR A CA 1
ATOM 848 C C . TYR A 1 103 ? -9.698 7.916 -11.310 1.00 93.94 103 TYR A C 1
ATOM 850 O O . TYR A 1 103 ? -9.152 8.943 -11.744 1.00 93.94 103 TYR A O 1
ATOM 858 N N . PRO A 1 104 ? -10.950 7.935 -10.819 1.00 96.06 104 PRO A N 1
ATOM 859 C CA . PRO A 1 104 ? -11.686 9.175 -10.636 1.00 96.06 104 PRO A CA 1
ATOM 860 C C . PRO A 1 104 ? -10.994 10.064 -9.592 1.00 96.06 104 PRO A C 1
ATOM 862 O O . PRO A 1 104 ? -10.337 9.592 -8.662 1.00 96.06 104 PRO A O 1
ATOM 865 N N . LYS A 1 105 ? -11.158 11.385 -9.715 1.00 94.94 105 LYS A N 1
ATOM 866 C CA . LYS A 1 105 ? -10.619 12.328 -8.723 1.00 94.94 105 LYS A CA 1
ATOM 867 C C . LYS A 1 105 ? -11.364 12.180 -7.394 1.00 94.94 105 LYS A C 1
ATOM 869 O O . LYS A 1 105 ? -12.593 12.252 -7.364 1.00 94.94 105 LYS A O 1
ATOM 874 N N . LEU A 1 106 ? -10.622 12.078 -6.286 1.00 95.75 106 LEU A N 1
ATOM 875 C CA . LEU A 1 106 ? -11.206 12.067 -4.944 1.00 95.75 106 LEU A CA 1
ATOM 876 C C . LEU A 1 106 ? -11.918 13.400 -4.663 1.00 95.75 106 LEU A C 1
ATOM 878 O O . LEU A 1 106 ? -11.299 14.478 -4.618 1.00 95.75 106 LEU A O 1
ATOM 882 N N . LYS A 1 107 ? -13.235 13.306 -4.479 1.00 96.62 107 LYS A N 1
ATOM 883 C CA . LYS A 1 107 ? -14.112 14.431 -4.152 1.00 96.62 107 LYS A CA 1
ATOM 884 C C . LYS A 1 107 ? -13.981 14.787 -2.671 1.00 96.62 107 LYS A C 1
ATOM 886 O O . LYS A 1 107 ? -13.670 13.941 -1.837 1.00 96.62 107 LYS A O 1
ATOM 891 N N . ARG A 1 108 ? -14.211 16.060 -2.349 1.00 97.50 108 ARG A N 1
ATOM 892 C CA . ARG A 1 108 ? -14.305 16.518 -0.958 1.00 97.50 108 ARG A CA 1
ATOM 893 C C . ARG A 1 108 ? -15.550 15.901 -0.315 1.00 97.50 108 ARG A C 1
ATOM 895 O O . ARG A 1 108 ? -16.606 15.891 -0.944 1.00 97.50 108 ARG A O 1
ATOM 902 N N . HIS A 1 109 ? -15.443 15.431 0.925 1.00 96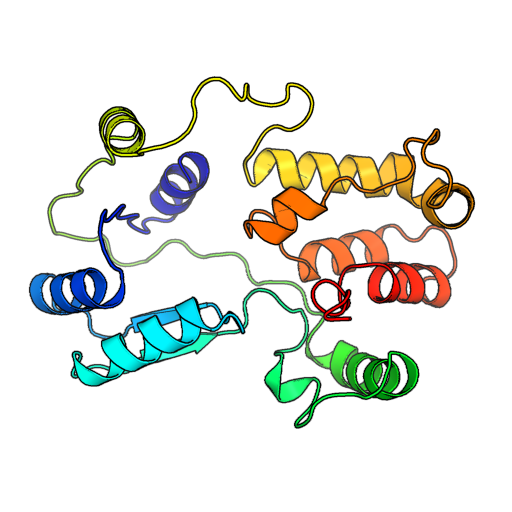.56 109 HIS A N 1
ATOM 903 C CA . HIS A 1 109 ? -16.582 14.867 1.641 1.00 96.56 109 HIS A CA 1
ATOM 904 C C . HIS A 1 109 ? -17.642 15.956 1.906 1.00 96.56 109 HIS A C 1
ATOM 906 O O . HIS A 1 109 ? -17.293 17.026 2.428 1.00 96.56 109 HIS A O 1
ATOM 912 N N . PRO A 1 110 ? -18.922 15.721 1.558 1.00 96.62 110 PRO A N 1
ATOM 913 C CA . PRO A 1 110 ? -19.963 16.746 1.646 1.00 96.62 110 PRO A CA 1
ATOM 914 C C . PRO A 1 110 ? -20.344 17.070 3.095 1.00 96.62 110 PRO A C 1
ATOM 916 O O . PRO A 1 110 ? -20.670 18.210 3.406 1.00 96.62 110 PRO A O 1
ATOM 919 N N . VAL A 1 111 ? -20.246 16.091 3.999 1.00 94.12 111 VAL A N 1
ATOM 920 C CA . VAL A 1 111 ? -20.633 16.244 5.407 1.00 94.12 111 VAL A CA 1
ATOM 921 C C . VAL A 1 111 ? -19.398 16.430 6.282 1.00 94.12 111 VAL A C 1
ATOM 923 O O . VAL A 1 111 ? -18.479 15.616 6.255 1.00 94.12 111 VAL A O 1
ATOM 926 N N . THR A 1 112 ? -19.370 17.489 7.085 1.00 91.62 112 THR A N 1
ATOM 927 C CA . THR A 1 112 ? -18.299 17.700 8.066 1.00 91.62 112 THR A CA 1
ATOM 928 C C . THR A 1 112 ? -18.528 16.834 9.299 1.00 91.62 112 THR A C 1
ATOM 930 O O . THR A 1 112 ? -19.621 16.803 9.865 1.00 91.62 112 THR A O 1
ATOM 933 N N . TRP A 1 113 ? -17.477 16.154 9.751 1.00 89.31 113 TRP A N 1
ATOM 934 C CA . TRP A 1 113 ? -17.501 15.399 10.997 1.00 89.31 113 TRP A CA 1
ATOM 935 C C . TRP A 1 113 ? -17.702 16.330 12.200 1.00 89.31 113 TRP A C 1
ATOM 937 O O . TRP A 1 113 ? -16.848 17.171 12.483 1.00 89.31 113 TRP A O 1
ATOM 947 N N . LYS A 1 114 ? -18.830 16.178 12.904 1.00 84.25 114 LYS A N 1
ATOM 948 C CA . LYS A 1 114 ? -19.247 17.089 13.986 1.00 84.25 114 LYS A CA 1
ATOM 949 C C . LYS A 1 114 ? -18.569 16.831 15.335 1.00 84.25 114 LYS A C 1
ATOM 951 O O . LYS A 1 114 ? -18.563 17.716 16.180 1.00 84.25 114 LYS A O 1
ATOM 956 N N . ARG A 1 115 ? -18.035 15.628 15.575 1.00 80.88 115 ARG A N 1
ATOM 957 C CA . ARG A 1 115 ? -17.383 15.308 16.859 1.00 80.88 115 ARG A CA 1
ATOM 958 C C . ARG A 1 115 ? -15.973 15.901 16.908 1.00 80.88 115 ARG A C 1
ATOM 960 O O . ARG A 1 115 ? -15.379 16.160 15.863 1.00 80.88 115 ARG A O 1
ATOM 967 N N . ASN A 1 116 ? -15.426 16.054 18.114 1.00 73.62 116 ASN A N 1
ATOM 968 C CA . ASN A 1 116 ? -14.099 16.635 18.328 1.00 73.62 116 ASN A CA 1
ATOM 969 C C . ASN A 1 116 ? -13.042 15.995 17.417 1.00 73.62 116 ASN A C 1
ATOM 971 O O . ASN A 1 116 ? -12.831 14.778 17.436 1.00 73.62 116 ASN A O 1
ATOM 975 N N . LYS A 1 117 ? -12.378 16.836 16.619 1.00 71.19 117 LYS A N 1
ATOM 976 C CA . LYS A 1 117 ? -11.211 16.439 15.833 1.00 71.19 117 LYS A CA 1
ATOM 977 C C . LYS A 1 117 ? -10.049 16.243 16.798 1.00 71.19 117 LYS A C 1
ATOM 979 O O . LYS A 1 117 ? -9.562 17.203 17.387 1.00 71.19 117 LYS A O 1
ATOM 984 N N . VAL A 1 118 ? -9.613 15.002 16.969 1.00 74.19 118 VAL A N 1
ATOM 985 C CA . VAL A 1 118 ? -8.395 14.712 17.727 1.00 74.19 118 VAL A CA 1
ATOM 986 C C . VAL A 1 118 ? -7.225 14.909 16.774 1.00 74.19 118 VAL A C 1
ATOM 988 O O . VAL A 1 118 ? -7.092 14.170 15.803 1.00 74.19 118 VAL A O 1
ATOM 991 N N . LYS A 1 119 ? -6.400 15.930 17.020 1.00 81.94 119 LYS A N 1
ATOM 992 C CA . LYS A 1 119 ? -5.152 16.113 16.273 1.00 81.94 119 LYS A CA 1
ATOM 993 C C . LYS A 1 119 ? -4.205 14.965 16.611 1.00 81.94 119 LYS A C 1
ATOM 995 O O . LYS A 1 119 ? -4.000 14.670 17.789 1.00 81.94 119 LYS A O 1
ATOM 1000 N N . THR A 1 120 ? -3.607 14.347 15.598 1.00 90.31 120 THR A N 1
ATOM 1001 C CA . THR A 1 120 ? -2.671 13.245 15.821 1.00 90.31 120 THR A CA 1
ATOM 1002 C C . THR A 1 120 ? -1.393 13.748 16.492 1.00 90.31 120 THR A C 1
ATOM 1004 O O . THR A 1 120 ? -0.660 14.573 15.939 1.00 90.31 120 THR A O 1
ATOM 1007 N N . ASP A 1 121 ? -1.079 13.217 17.676 1.00 91.00 121 ASP A N 1
ATOM 1008 C CA . ASP A 1 121 ? 0.216 13.441 18.318 1.00 91.00 121 ASP A CA 1
ATOM 1009 C C . ASP A 1 121 ? 1.255 12.454 17.769 1.00 91.00 121 ASP A C 1
ATOM 1011 O O . ASP A 1 121 ? 1.476 11.351 18.283 1.00 91.00 121 ASP A O 1
ATOM 1015 N N . TRP A 1 122 ? 1.906 12.867 16.683 1.00 91.88 122 TRP A N 1
ATOM 1016 C CA . TRP A 1 122 ? 2.953 12.083 16.031 1.00 91.88 122 TRP A CA 1
ATOM 1017 C C . TRP A 1 122 ? 4.178 11.847 16.916 1.00 91.88 122 TRP A C 1
ATOM 1019 O O . TRP A 1 122 ? 4.829 10.813 16.762 1.00 91.88 122 TRP A O 1
ATOM 1029 N N . LYS A 1 123 ? 4.513 12.787 17.813 1.00 91.31 123 LYS A N 1
ATOM 1030 C CA . LYS A 1 123 ? 5.673 12.646 18.704 1.00 91.31 123 LYS A CA 1
ATOM 1031 C C . LYS A 1 123 ? 5.392 11.546 19.717 1.00 91.31 123 LYS A C 1
ATOM 1033 O O . LYS A 1 123 ? 6.166 10.597 19.813 1.00 91.31 123 LYS A O 1
ATOM 1038 N N . ARG A 1 124 ? 4.242 11.620 20.394 1.00 90.50 124 ARG A N 1
ATOM 1039 C CA . ARG A 1 124 ? 3.807 10.589 21.341 1.00 90.50 124 ARG A CA 1
ATOM 1040 C C . ARG A 1 124 ? 3.667 9.228 20.682 1.00 90.50 124 ARG A C 1
ATOM 1042 O O . ARG A 1 124 ? 4.166 8.252 21.226 1.00 90.50 124 ARG A O 1
ATOM 1049 N N . SER A 1 125 ? 3.067 9.168 19.497 1.00 90.00 125 SER A N 1
ATOM 1050 C CA . SER A 1 125 ? 2.914 7.905 18.765 1.00 90.00 125 SER A CA 1
ATOM 1051 C C . SER A 1 125 ? 4.269 7.253 18.481 1.00 90.00 125 SER A C 1
ATOM 1053 O O . SER A 1 125 ? 4.440 6.066 18.742 1.00 90.00 125 SER A O 1
ATOM 1055 N N . MET A 1 126 ? 5.267 8.034 18.054 1.00 88.00 126 MET A N 1
ATOM 1056 C CA . MET A 1 126 ? 6.625 7.527 17.830 1.00 88.00 126 MET A CA 1
ATOM 1057 C C . MET A 1 126 ? 7.290 7.028 19.122 1.00 88.00 126 MET A C 1
ATOM 1059 O O . MET A 1 126 ? 7.966 6.005 19.103 1.00 88.00 126 MET A O 1
ATOM 1063 N N . MET A 1 127 ? 7.071 7.707 20.254 1.00 88.44 127 MET A N 1
ATOM 1064 C CA . MET A 1 127 ? 7.616 7.286 21.553 1.00 88.44 127 MET A CA 1
ATOM 1065 C C . MET A 1 127 ? 7.049 5.948 22.047 1.00 88.44 127 MET A C 1
ATOM 1067 O O . MET A 1 127 ? 7.717 5.267 22.817 1.00 88.44 127 MET A O 1
ATOM 1071 N N . THR A 1 128 ? 5.851 5.54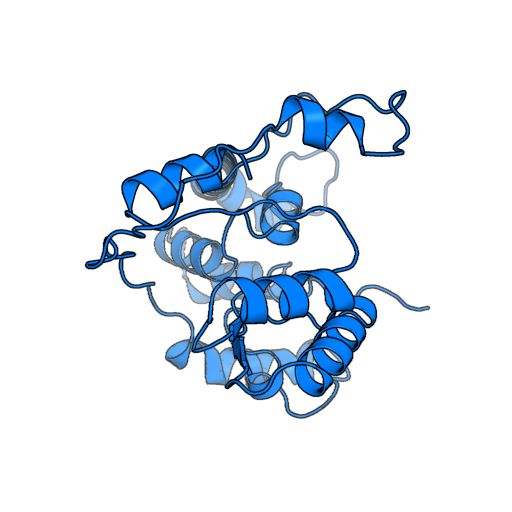9 21.604 1.00 88.12 128 THR A N 1
ATOM 1072 C CA . THR A 1 128 ? 5.264 4.250 21.985 1.00 88.12 128 THR A CA 1
ATOM 1073 C C . THR A 1 128 ? 5.877 3.051 21.257 1.00 88.12 128 THR A C 1
ATOM 1075 O O . THR A 1 128 ? 5.649 1.912 21.664 1.00 88.12 128 THR A O 1
ATOM 1078 N N . LEU A 1 129 ? 6.652 3.278 20.191 1.00 87.81 129 LEU A N 1
ATOM 1079 C CA . LEU A 1 129 ? 7.255 2.202 19.411 1.00 87.81 129 LEU A CA 1
ATOM 1080 C C . LEU A 1 129 ? 8.476 1.619 20.133 1.00 87.81 129 LEU A C 1
ATOM 1082 O O . LEU A 1 129 ? 9.433 2.328 20.444 1.00 87.81 129 LEU A O 1
ATOM 1086 N N . LYS A 1 130 ? 8.460 0.301 20.341 1.00 88.12 130 LYS A N 1
ATOM 1087 C CA . LYS A 1 130 ? 9.607 -0.475 20.828 1.00 88.12 130 LYS A CA 1
ATOM 1088 C C . LYS A 1 130 ? 10.419 -0.969 19.631 1.00 88.12 130 LYS A C 1
ATOM 1090 O O . LYS A 1 130 ? 10.230 -2.094 19.181 1.00 88.12 130 LYS A O 1
ATOM 1095 N N . ILE A 1 131 ? 11.250 -0.093 19.076 1.00 88.31 131 ILE A N 1
ATOM 1096 C CA . ILE A 1 131 ? 12.085 -0.376 17.901 1.00 88.31 131 ILE A CA 1
ATOM 1097 C C . ILE A 1 131 ? 13.556 -0.109 18.202 1.00 88.31 131 ILE A C 1
ATOM 1099 O O . ILE A 1 131 ? 13.877 0.729 19.048 1.00 88.31 131 ILE A O 1
ATOM 1103 N N . ASP A 1 132 ? 14.430 -0.800 17.479 1.00 90.00 132 ASP A N 1
ATOM 1104 C CA . ASP A 1 132 ? 15.859 -0.517 17.481 1.00 90.00 132 ASP A CA 1
ATOM 1105 C C . ASP A 1 132 ? 16.120 0.846 16.820 1.00 90.00 132 ASP A C 1
ATOM 1107 O O . ASP A 1 132 ? 15.769 1.071 15.662 1.00 90.00 132 ASP A O 1
ATOM 1111 N N . LYS A 1 133 ? 16.698 1.775 17.587 1.00 87.69 133 LYS A N 1
ATOM 1112 C CA . LYS A 1 133 ? 17.017 3.141 17.1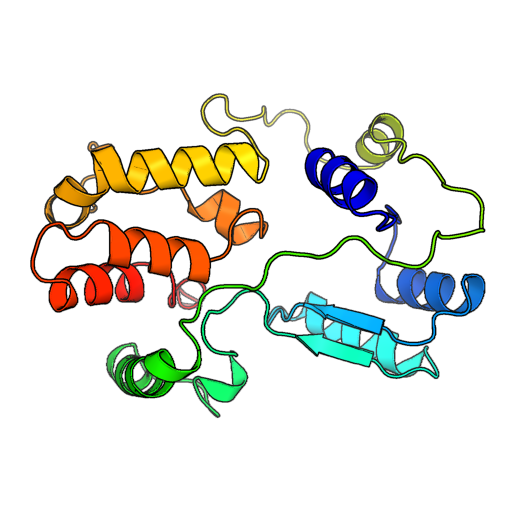42 1.00 87.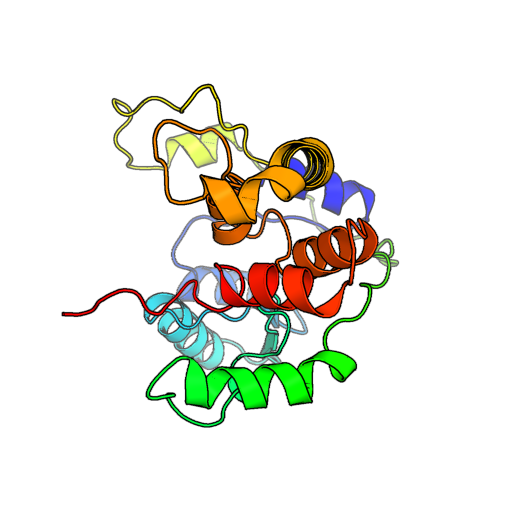69 133 LYS A CA 1
ATOM 1113 C C . LYS A 1 133 ? 18.457 3.285 16.647 1.00 87.69 133 LYS A C 1
ATOM 1115 O O . LYS A 1 133 ? 18.834 4.382 16.249 1.00 87.69 133 LYS A O 1
ATOM 1120 N N . THR A 1 134 ? 19.253 2.216 16.693 1.00 92.56 134 THR A N 1
ATOM 1121 C CA . THR A 1 134 ? 20.622 2.213 16.158 1.00 92.56 134 THR A CA 1
ATOM 1122 C C . THR A 1 134 ? 20.626 2.185 14.631 1.00 92.56 134 THR A C 1
ATOM 1124 O O . THR A 1 134 ? 21.525 2.740 14.001 1.00 92.56 134 THR A O 1
ATOM 1127 N N . VAL A 1 135 ? 19.581 1.614 14.023 1.00 90.62 135 VAL A N 1
ATOM 1128 C CA . VAL A 1 135 ? 19.376 1.637 12.575 1.00 90.62 135 VAL A CA 1
ATOM 1129 C C . VAL A 1 135 ? 18.902 3.025 12.155 1.00 90.62 135 VAL A C 1
ATOM 1131 O O . VAL A 1 135 ? 17.756 3.418 12.391 1.00 90.62 135 VAL A O 1
ATOM 1134 N N . LEU A 1 136 ? 19.799 3.777 11.521 1.00 89.44 136 LEU A N 1
ATOM 1135 C CA . LEU A 1 136 ? 19.504 5.120 11.042 1.00 89.44 136 LEU A CA 1
ATOM 1136 C C . LEU A 1 136 ? 18.623 5.092 9.780 1.00 89.44 136 LEU A C 1
ATOM 1138 O O . LEU A 1 136 ? 18.698 4.155 8.979 1.00 89.44 136 LEU A O 1
ATOM 1142 N N . PRO A 1 137 ? 17.788 6.126 9.567 1.00 87.62 137 PRO A N 1
ATOM 1143 C CA . PRO A 1 137 ? 17.091 6.312 8.302 1.00 87.62 137 PRO A CA 1
ATOM 1144 C C . PRO A 1 137 ? 18.078 6.403 7.135 1.00 87.62 137 PRO A C 1
ATOM 1146 O O . PRO A 1 137 ? 19.152 6.978 7.266 1.00 87.62 137 PRO A O 1
ATOM 1149 N N . VAL A 1 138 ? 17.687 5.882 5.975 1.00 90.00 138 VAL A N 1
ATOM 1150 C CA . VAL A 1 138 ? 18.463 6.056 4.742 1.00 90.00 138 VAL A CA 1
ATOM 1151 C C . VAL A 1 138 ? 18.283 7.470 4.179 1.00 90.00 138 VAL A C 1
ATOM 1153 O O . VAL A 1 138 ? 17.167 7.990 4.134 1.00 90.00 138 VAL A O 1
ATOM 1156 N N . ASP A 1 139 ? 19.360 8.071 3.676 1.00 90.75 139 ASP A N 1
ATOM 1157 C CA . ASP A 1 139 ? 19.327 9.463 3.194 1.00 90.75 139 ASP A CA 1
ATOM 1158 C C . ASP A 1 139 ? 18.707 9.617 1.798 1.00 90.75 139 ASP A C 1
ATOM 1160 O O . ASP A 1 139 ? 18.116 10.648 1.460 1.00 90.75 139 ASP A O 1
ATOM 1164 N N . TRP A 1 140 ? 18.815 8.573 0.972 1.00 90.12 140 TRP A N 1
ATOM 1165 C CA . TRP A 1 140 ? 18.388 8.604 -0.428 1.00 90.12 140 TRP A CA 1
ATOM 1166 C C . TRP A 1 140 ? 16.877 8.385 -0.615 1.00 90.12 140 TRP A C 1
ATOM 1168 O O . TRP A 1 140 ? 16.326 8.772 -1.647 1.00 90.12 140 TRP A O 1
ATOM 1178 N N . LEU A 1 141 ? 16.183 7.794 0.368 1.00 92.56 141 LEU A N 1
ATOM 1179 C CA . LEU A 1 141 ? 14.761 7.452 0.276 1.00 92.56 141 LEU A CA 1
ATOM 1180 C C . LEU A 1 141 ? 13.927 8.300 1.238 1.00 92.56 141 LEU A C 1
ATOM 1182 O O . LEU A 1 141 ? 13.883 8.071 2.445 1.00 92.56 141 LEU A O 1
ATOM 1186 N N . LYS A 1 142 ? 13.169 9.243 0.680 1.00 95.44 142 LYS A N 1
ATOM 1187 C CA . LYS A 1 142 ? 12.196 10.038 1.438 1.00 95.44 142 LYS A CA 1
ATOM 1188 C C . LYS A 1 142 ? 10.812 9.410 1.316 1.00 95.44 142 LYS A C 1
ATOM 1190 O O . LYS A 1 142 ? 10.345 9.177 0.205 1.00 95.44 142 LYS A O 1
ATOM 1195 N N . ALA A 1 143 ? 10.155 9.144 2.443 1.00 94.81 143 ALA A N 1
ATOM 1196 C CA . ALA A 1 143 ? 8.807 8.576 2.475 1.00 94.81 143 ALA A CA 1
ATOM 1197 C C . ALA A 1 143 ? 7.731 9.611 2.100 1.00 94.81 143 ALA A C 1
ATOM 1199 O O . ALA A 1 143 ? 7.896 10.803 2.359 1.00 94.81 143 ALA A O 1
ATOM 1200 N N . GLY A 1 144 ? 6.600 9.140 1.572 1.00 96.25 144 GLY A N 1
ATOM 1201 C CA . GLY A 1 144 ? 5.428 9.956 1.252 1.00 96.25 144 GLY A CA 1
ATOM 1202 C C . GLY A 1 144 ? 5.003 9.851 -0.209 1.00 96.25 144 GLY A C 1
ATOM 1203 O O . GLY A 1 144 ? 5.818 9.559 -1.086 1.00 96.25 144 GLY A O 1
ATOM 1204 N N . GLU A 1 145 ? 3.722 10.117 -0.469 1.00 96.88 145 GLU A N 1
ATOM 1205 C CA . GLU A 1 145 ? 3.132 10.067 -1.812 1.00 96.88 145 GLU A CA 1
ATOM 1206 C C . GLU A 1 145 ? 3.851 11.038 -2.756 1.00 96.88 145 GLU A C 1
ATOM 1208 O O . GLU A 1 145 ? 4.248 10.666 -3.859 1.00 96.88 145 GLU A O 1
ATOM 1213 N N . LYS A 1 146 ? 4.144 12.258 -2.292 1.00 96.94 146 LYS A N 1
ATOM 1214 C CA . LYS A 1 146 ? 4.908 13.253 -3.053 1.00 96.94 146 LYS A CA 1
ATOM 1215 C C . LYS A 1 146 ? 6.257 12.729 -3.547 1.00 96.94 146 LYS A C 1
ATOM 1217 O O . LYS A 1 146 ? 6.651 13.018 -4.677 1.00 96.94 146 LYS A O 1
ATOM 1222 N N . PHE A 1 147 ? 6.998 12.007 -2.709 1.00 97.31 147 PHE A N 1
ATOM 1223 C CA . PHE A 1 147 ? 8.306 11.471 -3.096 1.00 97.31 147 PHE A CA 1
ATOM 1224 C C . PHE A 1 147 ? 8.178 10.218 -3.960 1.00 97.31 147 PHE A C 1
ATOM 1226 O O . PHE A 1 147 ? 8.964 10.066 -4.893 1.00 97.31 147 PHE A O 1
ATOM 1233 N N . ALA A 1 148 ? 7.143 9.405 -3.743 1.00 97.25 148 ALA A N 1
ATOM 1234 C CA . ALA A 1 148 ? 6.807 8.296 -4.626 1.00 97.25 148 ALA A CA 1
ATOM 1235 C C . ALA A 1 148 ? 6.521 8.775 -6.060 1.00 97.25 148 ALA A C 1
ATOM 1237 O O . ALA A 1 148 ? 7.056 8.225 -7.020 1.00 97.25 148 ALA A O 1
ATOM 1238 N N . GLN A 1 149 ? 5.741 9.853 -6.208 1.00 97.19 149 GLN A N 1
ATOM 1239 C CA . GLN A 1 149 ? 5.450 10.458 -7.511 1.00 97.19 149 GLN A CA 1
ATOM 1240 C C . GLN A 1 149 ? 6.714 11.009 -8.180 1.00 97.19 149 GLN A C 1
ATOM 1242 O O . GLN A 1 149 ? 6.937 10.788 -9.367 1.00 97.19 149 GLN A O 1
ATOM 1247 N N . LYS A 1 150 ? 7.596 11.675 -7.421 1.00 97.38 150 LYS A N 1
ATOM 1248 C CA . LYS A 1 150 ? 8.897 12.129 -7.944 1.00 97.38 150 LYS A CA 1
ATOM 1249 C C . LYS A 1 150 ? 9.767 10.965 -8.419 1.00 97.38 150 LYS A C 1
ATOM 1251 O O . LYS A 1 150 ? 10.376 11.068 -9.481 1.00 97.38 150 LYS A O 1
ATOM 1256 N N . ALA A 1 151 ? 9.812 9.873 -7.656 1.00 96.12 151 ALA A N 1
ATOM 1257 C CA . ALA A 1 151 ? 10.545 8.669 -8.032 1.00 96.12 151 ALA A CA 1
ATOM 1258 C C . ALA A 1 151 ? 9.980 8.049 -9.320 1.00 96.12 151 ALA A C 1
ATOM 1260 O O . ALA A 1 151 ? 10.755 7.697 -10.207 1.00 96.12 151 ALA A O 1
ATOM 1261 N N . LEU A 1 152 ? 8.649 7.999 -9.472 1.00 95.75 152 LEU A N 1
ATOM 1262 C CA . LEU A 1 152 ? 7.999 7.521 -10.696 1.00 95.75 152 LEU A CA 1
ATOM 1263 C C . LEU A 1 152 ? 8.348 8.396 -11.904 1.00 95.75 152 LEU A C 1
ATOM 1265 O O . LEU A 1 152 ? 8.767 7.868 -12.930 1.00 95.75 152 LEU A O 1
ATOM 1269 N N . LEU A 1 153 ? 8.227 9.719 -11.782 1.00 95.44 153 LEU A N 1
ATOM 1270 C CA . LEU A 1 153 ? 8.557 10.648 -12.867 1.00 95.44 153 LEU A CA 1
ATOM 1271 C C . LEU A 1 153 ? 10.026 10.530 -13.287 1.00 95.44 153 LEU A C 1
ATOM 1273 O O . LEU A 1 153 ? 10.326 10.487 -14.478 1.00 95.44 153 LEU A O 1
ATOM 1277 N N . ASN A 1 154 ? 10.940 10.431 -12.317 1.00 94.62 154 ASN A N 1
ATOM 1278 C CA . ASN A 1 154 ? 12.357 10.210 -12.591 1.00 94.62 154 ASN A CA 1
ATOM 1279 C C . ASN A 1 154 ? 12.600 8.868 -13.292 1.00 94.62 154 ASN A C 1
ATOM 1281 O O . ASN A 1 154 ? 13.358 8.813 -14.257 1.00 94.62 154 ASN A O 1
ATOM 1285 N N . PHE A 1 155 ? 11.944 7.797 -12.835 1.00 92.94 155 PHE A N 1
ATOM 1286 C CA . PHE A 1 155 ? 12.045 6.490 -13.471 1.00 92.94 155 PHE A CA 1
ATOM 1287 C C . PHE A 1 155 ? 11.586 6.551 -14.928 1.00 92.94 155 PHE A C 1
ATOM 1289 O O . PHE A 1 155 ? 12.359 6.212 -15.816 1.00 92.94 155 PHE A O 1
ATOM 1296 N N . VAL A 1 156 ? 10.373 7.044 -15.176 1.00 89.81 156 VAL A N 1
ATOM 1297 C CA . VAL A 1 156 ? 9.784 7.135 -16.519 1.00 89.81 156 VAL A CA 1
ATOM 1298 C C . VAL A 1 156 ? 10.648 7.975 -17.460 1.00 89.81 156 VAL A C 1
ATOM 1300 O O . VAL A 1 156 ? 10.888 7.564 -18.591 1.00 89.81 156 VAL A O 1
ATOM 1303 N N . LYS A 1 157 ? 11.147 9.125 -16.993 1.00 90.75 157 LYS A N 1
ATOM 1304 C CA . LYS A 1 157 ? 11.916 10.050 -17.830 1.00 90.75 157 LYS A CA 1
ATOM 1305 C C . LYS A 1 157 ? 13.344 9.573 -18.101 1.00 90.75 157 LYS A C 1
ATOM 1307 O O . LYS A 1 157 ? 13.810 9.674 -19.229 1.00 90.75 157 LYS A O 1
ATOM 1312 N N . ASN A 1 158 ? 14.042 9.093 -17.070 1.00 89.75 158 ASN A N 1
ATOM 1313 C CA . ASN A 1 158 ? 15.500 8.948 -17.113 1.00 89.75 158 ASN A CA 1
ATOM 1314 C C . ASN A 1 158 ? 15.979 7.490 -17.078 1.00 89.75 158 ASN A C 1
ATOM 1316 O O . ASN A 1 158 ? 17.062 7.202 -17.572 1.00 89.75 158 ASN A O 1
ATOM 1320 N N . LYS A 1 159 ? 15.207 6.564 -16.496 1.00 89.44 159 LYS A N 1
ATOM 1321 C CA . LYS A 1 159 ? 15.667 5.183 -16.236 1.00 89.44 159 LYS A CA 1
ATOM 1322 C C . LYS A 1 159 ? 14.938 4.123 -17.052 1.00 89.44 159 LYS A C 1
ATOM 1324 O O . LYS A 1 159 ? 15.524 3.103 -17.394 1.00 89.44 159 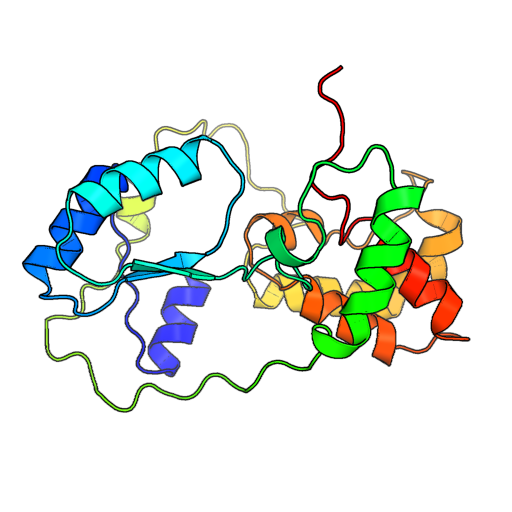LYS A O 1
ATOM 1329 N N . LEU A 1 160 ? 13.678 4.364 -17.403 1.00 86.81 160 LEU A N 1
ATOM 1330 C CA . LEU A 1 160 ? 12.878 3.481 -18.245 1.00 86.81 160 LEU A CA 1
ATOM 1331 C C . LEU A 1 160 ? 13.539 3.168 -19.606 1.00 86.81 160 LEU A C 1
ATOM 1333 O O . LEU A 1 160 ? 13.500 1.995 -19.977 1.00 86.81 160 LEU A O 1
ATOM 1337 N N . PRO A 1 161 ? 14.200 4.119 -20.313 1.00 86.88 161 PRO A N 1
ATOM 1338 C CA . PRO A 1 161 ? 14.920 3.799 -21.551 1.00 86.88 161 PRO A CA 1
ATOM 1339 C C . PRO A 1 161 ? 16.052 2.773 -21.359 1.00 86.88 161 PRO A C 1
ATOM 1341 O O . PRO A 1 161 ? 16.345 1.992 -22.262 1.00 86.88 161 PRO A O 1
ATOM 1344 N N . LEU A 1 162 ? 16.683 2.768 -20.180 1.00 85.50 162 LEU A N 1
ATOM 1345 C CA . LEU A 1 162 ? 17.816 1.899 -19.840 1.00 85.50 162 LEU A CA 1
ATOM 1346 C C . LEU A 1 162 ? 17.368 0.575 -19.204 1.00 85.50 162 LEU A C 1
ATOM 1348 O O . LEU A 1 162 ? 18.087 -0.422 -19.262 1.00 85.50 162 LEU A O 1
ATOM 1352 N N . TYR A 1 163 ? 16.165 0.547 -18.619 1.00 83.94 163 TYR A N 1
ATOM 1353 C CA . TYR A 1 163 ? 15.677 -0.537 -17.765 1.00 83.94 163 TYR A CA 1
ATOM 1354 C C . TYR A 1 163 ? 15.796 -1.918 -18.411 1.00 83.94 163 TYR A C 1
ATOM 1356 O O . TYR A 1 163 ? 16.232 -2.863 -17.763 1.00 83.94 163 TYR A O 1
ATOM 1364 N N . ASP A 1 164 ? 15.428 -2.061 -19.685 1.00 79.06 164 ASP A N 1
ATOM 1365 C CA . ASP A 1 164 ? 15.430 -3.372 -20.345 1.00 79.06 164 ASP A CA 1
ATOM 1366 C C . ASP A 1 164 ? 16.833 -3.984 -20.449 1.00 79.06 164 ASP A C 1
ATOM 1368 O O . ASP A 1 164 ? 17.002 -5.188 -20.264 1.00 79.06 164 ASP A O 1
ATOM 1372 N N . LYS A 1 165 ? 17.835 -3.141 -20.708 1.00 84.19 165 LYS A N 1
ATOM 1373 C CA . LYS A 1 165 ? 19.220 -3.566 -20.924 1.00 84.19 165 LYS A CA 1
ATOM 1374 C C . LYS A 1 165 ? 19.993 -3.682 -19.614 1.00 84.19 165 LYS A C 1
ATOM 1376 O O . LYS A 1 165 ? 20.802 -4.588 -19.464 1.00 84.19 165 LYS A O 1
ATOM 1381 N N . GLU A 1 166 ? 19.725 -2.793 -18.659 1.00 89.19 166 GLU A N 1
ATOM 1382 C CA . GLU A 1 166 ? 20.607 -2.583 -17.505 1.00 89.19 166 GLU A CA 1
ATOM 1383 C C . GLU A 1 166 ? 20.013 -3.040 -16.166 1.00 89.19 166 GLU A C 1
ATOM 1385 O O . GLU A 1 166 ? 20.718 -3.072 -15.164 1.00 89.19 166 GLU A O 1
ATOM 1390 N N . ARG A 1 167 ? 18.741 -3.465 -16.107 1.00 84.62 167 ARG A N 1
ATOM 1391 C CA . ARG A 1 167 ? 18.086 -3.866 -14.841 1.00 84.62 167 ARG A CA 1
ATOM 1392 C C . ARG A 1 167 ? 18.808 -4.958 -14.044 1.00 84.62 167 ARG A C 1
ATOM 1394 O O . ARG A 1 167 ? 18.557 -5.071 -12.846 1.00 84.62 167 ARG A O 1
ATOM 1401 N N . ASN A 1 168 ? 19.610 -5.797 -14.695 1.00 86.06 168 ASN A N 1
ATOM 1402 C CA . ASN A 1 168 ? 20.304 -6.909 -14.046 1.00 86.06 168 ASN A CA 1
ATOM 1403 C C . ASN A 1 168 ? 21.728 -6.539 -13.594 1.00 86.06 168 ASN A C 1
ATOM 1405 O O . ASN A 1 168 ? 22.357 -7.359 -12.933 1.00 86.06 168 ASN A O 1
ATOM 1409 N N . ASP A 1 169 ? 22.231 -5.349 -13.937 1.00 90.12 169 ASP A N 1
ATOM 1410 C CA . ASP A 1 169 ? 23.548 -4.880 -13.504 1.00 90.12 169 ASP A CA 1
ATOM 1411 C C . ASP A 1 169 ? 23.403 -4.081 -12.196 1.00 90.12 169 ASP A C 1
ATOM 1413 O O . ASP A 1 169 ? 22.834 -2.986 -12.208 1.00 90.12 169 ASP A O 1
ATOM 1417 N N . PRO A 1 170 ? 23.887 -4.599 -11.052 1.00 91.31 170 PRO A N 1
ATOM 1418 C CA . PRO A 1 170 ? 23.778 -3.907 -9.770 1.00 91.31 170 PRO A CA 1
ATOM 1419 C C . PRO A 1 170 ? 24.618 -2.623 -9.697 1.00 91.31 170 PRO A C 1
ATOM 1421 O O . PRO A 1 170 ? 24.374 -1.805 -8.814 1.00 91.31 170 PRO A O 1
ATOM 1424 N N . ASN A 1 171 ? 25.575 -2.420 -10.611 1.00 94.75 171 ASN A N 1
ATOM 1425 C CA . ASN A 1 171 ? 26.373 -1.194 -10.685 1.00 94.75 171 ASN A CA 1
ATOM 1426 C C . ASN A 1 171 ? 25.676 -0.088 -11.492 1.00 94.75 171 ASN A C 1
ATOM 1428 O O . ASN A 1 171 ? 26.168 1.040 -11.549 1.00 94.75 171 ASN A O 1
ATOM 1432 N N . ARG A 1 172 ? 24.540 -0.393 -12.136 1.00 91.81 172 ARG A N 1
ATOM 1433 C CA . ARG A 1 172 ? 23.756 0.563 -12.923 1.00 91.81 172 ARG A CA 1
ATOM 1434 C C . ARG A 1 172 ? 22.534 1.015 -12.146 1.00 91.81 172 ARG A C 1
ATOM 1436 O O . ARG A 1 172 ? 21.736 0.208 -11.669 1.00 91.81 172 ARG A O 1
ATOM 1443 N N . ASP A 1 173 ? 22.311 2.325 -12.108 1.00 91.38 173 ASP A N 1
ATOM 1444 C CA . ASP A 1 173 ? 21.103 2.908 -11.518 1.00 91.38 173 ASP A CA 1
ATOM 1445 C C . ASP A 1 173 ? 19.901 2.843 -12.482 1.00 91.38 173 ASP A C 1
ATOM 1447 O O . ASP A 1 173 ? 19.251 3.841 -12.800 1.00 91.38 173 ASP A O 1
ATOM 1451 N N . ALA A 1 174 ? 19.612 1.638 -12.972 1.00 88.62 174 ALA A N 1
ATOM 1452 C CA . ALA A 1 174 ? 18.563 1.390 -13.951 1.00 88.62 174 ALA A CA 1
ATOM 1453 C C . ALA A 1 174 ? 17.219 1.008 -13.308 1.00 88.62 174 ALA A C 1
ATOM 1455 O O . ALA A 1 174 ? 16.199 1.047 -13.982 1.00 88.62 174 ALA A O 1
ATOM 1456 N N . GLN A 1 175 ? 17.168 0.651 -12.017 1.00 90.88 175 GLN A N 1
ATOM 1457 C CA . GLN A 1 175 ? 15.924 0.264 -11.329 1.00 90.88 175 GLN A CA 1
ATOM 1458 C C . GLN A 1 175 ? 15.015 1.469 -11.019 1.00 90.88 175 GLN A C 1
ATOM 1460 O O . GLN A 1 175 ? 15.457 2.606 -10.872 1.00 90.88 175 GLN A O 1
ATOM 1465 N N . SER A 1 176 ? 13.713 1.215 -10.843 1.00 91.50 176 SER A N 1
ATOM 1466 C CA . SER A 1 176 ? 12.742 2.272 -10.518 1.00 91.50 176 SER A CA 1
ATOM 1467 C C . SER A 1 176 ? 12.856 2.820 -9.099 1.00 91.50 176 SER A C 1
ATOM 1469 O O . SER A 1 176 ? 12.412 3.936 -8.840 1.00 91.50 176 SER A O 1
ATOM 1471 N N . ASN A 1 177 ? 13.408 2.031 -8.174 1.00 93.62 177 ASN A N 1
ATOM 1472 C CA . ASN A 1 177 ? 13.435 2.312 -6.736 1.00 93.62 177 ASN A CA 1
ATOM 1473 C C . ASN A 1 177 ? 12.033 2.572 -6.139 1.00 93.62 177 ASN A C 1
ATOM 1475 O O . ASN A 1 177 ? 11.896 3.200 -5.091 1.00 93.62 177 ASN A O 1
ATOM 1479 N N . LEU A 1 178 ? 10.978 2.054 -6.789 1.00 95.19 178 LEU A N 1
ATOM 1480 C CA . LEU A 1 178 ? 9.584 2.240 -6.372 1.00 95.19 178 LEU A CA 1
ATOM 1481 C C . LEU A 1 178 ? 9.087 1.211 -5.347 1.00 95.19 178 LEU A C 1
ATOM 1483 O O . LEU A 1 178 ? 8.024 1.407 -4.761 1.00 95.19 178 LEU A O 1
ATOM 1487 N N . SER A 1 179 ? 9.827 0.123 -5.107 1.00 93.56 179 SER A N 1
ATOM 1488 C CA . SER A 1 179 ? 9.363 -0.973 -4.245 1.00 93.56 179 SER A CA 1
ATOM 1489 C C . SER A 1 179 ? 8.999 -0.553 -2.814 1.00 93.56 179 SER A C 1
ATOM 1491 O O . SER A 1 179 ? 7.963 -1.034 -2.350 1.00 93.56 179 SER A O 1
ATOM 1493 N N . PRO A 1 180 ? 9.715 0.361 -2.120 1.00 94.44 180 PRO A N 1
ATOM 1494 C CA . PRO A 1 180 ? 9.301 0.790 -0.782 1.00 94.44 180 PRO A CA 1
ATOM 1495 C C . PRO A 1 180 ? 7.977 1.563 -0.814 1.00 94.44 180 PRO A C 1
ATOM 1497 O O . PRO A 1 180 ? 7.130 1.398 0.061 1.00 94.44 180 PRO A O 1
ATOM 1500 N N . TYR A 1 181 ? 7.768 2.375 -1.853 1.00 96.81 181 TYR A N 1
ATOM 1501 C CA . TYR A 1 181 ? 6.544 3.152 -2.020 1.00 96.81 181 TYR A CA 1
ATOM 1502 C C . TYR A 1 181 ? 5.341 2.261 -2.331 1.00 96.81 181 TYR A C 1
ATOM 1504 O O . TYR A 1 181 ? 4.278 2.464 -1.751 1.00 96.81 181 TYR A O 1
ATOM 1512 N N . ILE A 1 182 ? 5.515 1.254 -3.193 1.00 94.56 182 ILE A N 1
ATOM 1513 C CA . ILE A 1 182 ? 4.476 0.259 -3.491 1.00 94.56 182 ILE A CA 1
ATOM 1514 C C . ILE A 1 182 ? 4.152 -0.541 -2.228 1.00 94.56 182 ILE A C 1
ATOM 1516 O O . ILE A 1 182 ? 2.986 -0.665 -1.871 1.00 94.56 182 ILE A O 1
ATOM 1520 N N . HIS A 1 183 ? 5.173 -1.029 -1.514 1.00 93.12 183 HIS A N 1
ATOM 1521 C CA . HIS A 1 183 ? 5.000 -1.843 -0.309 1.00 93.12 183 HIS A CA 1
ATOM 1522 C C . HIS A 1 183 ? 4.119 -1.157 0.745 1.00 93.12 183 HIS A C 1
ATOM 1524 O O . HIS A 1 183 ? 3.224 -1.789 1.298 1.00 93.12 183 HIS A O 1
ATOM 1530 N N . PHE A 1 184 ? 4.332 0.141 0.980 1.00 94.25 184 PHE A N 1
ATOM 1531 C CA . PHE A 1 184 ? 3.555 0.925 1.945 1.00 94.25 184 PHE A CA 1
ATOM 1532 C C . PHE A 1 184 ? 2.320 1.623 1.351 1.00 94.25 184 PHE A C 1
ATOM 1534 O O . PHE A 1 184 ? 1.746 2.486 2.015 1.00 94.25 184 PHE A O 1
ATOM 1541 N N . GLY A 1 185 ? 1.930 1.314 0.109 1.00 95.12 185 GLY A N 1
ATOM 1542 C CA . GLY A 1 185 ? 0.760 1.917 -0.541 1.00 95.12 185 GLY A CA 1
ATOM 1543 C C . GLY A 1 185 ? 0.873 3.431 -0.758 1.00 95.12 185 GLY A C 1
ATOM 1544 O O . GLY A 1 185 ? -0.133 4.127 -0.830 1.00 95.12 185 GLY A O 1
ATOM 1545 N N . GLN A 1 186 ? 2.093 3.967 -0.841 1.00 97.12 186 GLN A N 1
ATOM 1546 C CA . GLN A 1 186 ? 2.349 5.394 -1.083 1.00 97.12 186 GLN A CA 1
ATOM 1547 C C . GLN A 1 186 ? 2.219 5.761 -2.567 1.00 97.12 186 GLN A C 1
ATOM 1549 O O . GLN A 1 186 ? 2.170 6.939 -2.908 1.00 97.12 186 GLN A O 1
ATOM 1554 N N . ILE A 1 187 ? 2.170 4.761 -3.449 1.00 96.44 187 ILE A N 1
ATOM 1555 C CA . ILE A 1 187 ? 1.834 4.911 -4.862 1.00 96.44 187 ILE A CA 1
ATOM 1556 C C . ILE A 1 187 ? 1.148 3.641 -5.365 1.00 96.44 187 ILE A C 1
ATOM 1558 O O . ILE A 1 187 ? 1.536 2.532 -5.000 1.00 96.44 187 ILE A O 1
ATOM 1562 N N . SER A 1 188 ? 0.132 3.806 -6.212 1.00 95.62 188 SER A N 1
ATOM 1563 C CA . SER A 1 188 ? -0.589 2.685 -6.818 1.00 95.62 188 SER A CA 1
ATOM 1564 C C . SER A 1 188 ? 0.221 2.042 -7.950 1.00 95.62 188 SER A C 1
ATOM 1566 O O . SER A 1 188 ? 0.741 2.730 -8.834 1.00 95.62 188 SER A O 1
ATOM 1568 N N . ALA A 1 189 ? 0.253 0.708 -7.965 1.00 92.12 189 ALA A N 1
ATOM 1569 C CA . ALA A 1 189 ? 0.759 -0.104 -9.070 1.00 92.12 189 ALA A CA 1
ATOM 1570 C C . ALA A 1 189 ? 0.085 0.238 -10.411 1.00 92.12 189 ALA A C 1
ATOM 1572 O O . ALA A 1 189 ? 0.753 0.356 -11.439 1.00 92.12 189 ALA A O 1
ATOM 1573 N N . GLN A 1 190 ? -1.229 0.467 -10.390 1.00 94.25 190 GLN A N 1
ATOM 1574 C CA . GLN A 1 190 ? -2.011 0.869 -11.558 1.00 94.25 190 GLN A CA 1
ATOM 1575 C C . GLN A 1 190 ? -1.584 2.239 -12.078 1.00 94.25 190 GLN A C 1
ATOM 1577 O O . GLN A 1 190 ? -1.404 2.409 -13.281 1.00 94.25 190 GLN A O 1
ATOM 1582 N N . ARG A 1 191 ? -1.338 3.208 -11.182 1.00 95.38 191 ARG A N 1
ATOM 1583 C CA . ARG A 1 191 ? -0.806 4.522 -11.577 1.00 95.38 191 ARG A CA 1
ATOM 1584 C C . ARG A 1 191 ? 0.540 4.370 -12.281 1.00 95.38 191 ARG A C 1
ATOM 1586 O O . ARG A 1 191 ? 0.726 4.972 -13.331 1.00 95.38 191 ARG A O 1
ATOM 1593 N N . ILE A 1 192 ? 1.445 3.553 -11.743 1.00 94.25 192 ILE A N 1
ATOM 1594 C CA . ILE A 1 192 ? 2.748 3.288 -12.371 1.00 94.25 192 ILE A CA 1
ATOM 1595 C C . ILE A 1 192 ? 2.558 2.710 -13.778 1.00 94.25 192 ILE A C 1
ATOM 1597 O O . ILE A 1 192 ? 3.147 3.223 -14.726 1.00 94.25 192 ILE A O 1
ATOM 1601 N N . ALA A 1 193 ? 1.714 1.683 -13.925 1.00 90.25 193 ALA A N 1
ATOM 1602 C CA . ALA A 1 193 ? 1.437 1.063 -15.219 1.00 90.25 193 ALA A CA 1
ATOM 1603 C C . ALA A 1 193 ? 0.888 2.074 -16.242 1.00 90.25 193 ALA A C 1
ATOM 1605 O O . ALA A 1 193 ? 1.380 2.128 -17.367 1.00 90.25 193 ALA A O 1
ATOM 1606 N N . LEU A 1 194 ? -0.070 2.917 -15.842 1.00 91.06 194 LEU A N 1
ATOM 1607 C CA . LEU A 1 194 ? -0.641 3.954 -16.706 1.00 91.06 194 LEU A CA 1
ATOM 1608 C C . LEU A 1 194 ? 0.402 4.982 -17.158 1.00 91.06 194 LEU A C 1
ATOM 1610 O O . LEU A 1 194 ? 0.421 5.341 -18.331 1.00 91.06 194 LEU A O 1
ATOM 1614 N N . GLU A 1 195 ? 1.271 5.462 -16.263 1.00 92.00 195 GLU A N 1
ATOM 1615 C CA . GLU A 1 195 ? 2.295 6.450 -16.638 1.00 92.00 195 GLU A CA 1
ATOM 1616 C C . GLU A 1 195 ? 3.378 5.853 -17.550 1.00 92.00 195 GLU A C 1
ATOM 1618 O O . GLU A 1 195 ? 3.819 6.517 -18.486 1.00 92.00 195 GLU A O 1
ATOM 1623 N N . VAL A 1 196 ? 3.751 4.585 -17.347 1.00 88.06 196 VAL A N 1
ATOM 1624 C CA . VAL A 1 196 ? 4.683 3.872 -18.241 1.00 88.06 196 VAL A CA 1
ATOM 1625 C C . VAL A 1 196 ? 4.071 3.635 -19.624 1.00 88.06 196 VAL A C 1
ATOM 1627 O O . VAL A 1 196 ? 4.759 3.768 -20.632 1.00 88.06 196 VAL A O 1
ATOM 1630 N N . ILE A 1 197 ? 2.778 3.304 -19.700 1.00 84.75 197 ILE A N 1
ATOM 1631 C CA . ILE A 1 197 ? 2.081 3.144 -20.986 1.00 84.75 197 ILE A CA 1
ATOM 1632 C C . ILE A 1 197 ? 2.029 4.476 -21.739 1.00 84.75 197 ILE A C 1
ATOM 1634 O O . ILE A 1 197 ? 2.258 4.501 -22.945 1.00 84.75 197 ILE A O 1
ATOM 1638 N N . LYS A 1 198 ? 1.778 5.588 -21.037 1.00 87.12 198 LYS A N 1
ATOM 1639 C CA . LYS A 1 198 ? 1.742 6.924 -21.648 1.00 87.12 198 LYS A CA 1
ATOM 1640 C C . LYS A 1 198 ? 3.099 7.363 -22.200 1.00 87.12 198 LYS A C 1
ATOM 1642 O O . LYS A 1 198 ? 3.130 8.026 -23.232 1.00 87.12 198 LYS A O 1
ATOM 1647 N N . SER A 1 199 ? 4.209 7.007 -21.550 1.00 79.88 199 SER A N 1
ATOM 1648 C CA . SER A 1 199 ? 5.535 7.541 -21.890 1.00 79.88 199 SER A CA 1
ATOM 1649 C C . SER A 1 199 ? 6.156 7.013 -23.189 1.00 79.88 199 SER A C 1
ATOM 1651 O O . SER A 1 199 ? 7.202 7.514 -23.578 1.00 79.88 199 SER A O 1
ATOM 1653 N N . SER A 1 200 ? 5.535 6.028 -23.851 1.00 64.06 200 SER A N 1
ATOM 1654 C CA . SER A 1 200 ? 5.695 5.677 -25.278 1.00 64.06 200 SER A CA 1
ATOM 1655 C C . SER A 1 200 ? 7.097 5.840 -25.897 1.00 64.06 200 SER A C 1
ATOM 1657 O O . SER A 1 200 ? 7.264 6.528 -26.899 1.00 64.06 200 SER A O 1
ATOM 1659 N N . ILE A 1 201 ? 8.097 5.138 -25.359 1.00 57.53 201 ILE A N 1
ATOM 1660 C CA . ILE A 1 201 ? 9.387 4.912 -26.036 1.00 57.53 201 ILE A CA 1
ATOM 1661 C C . ILE A 1 201 ? 9.260 3.616 -26.877 1.00 57.53 201 ILE A C 1
ATOM 1663 O O . ILE A 1 201 ? 9.797 2.605 -26.471 1.00 57.53 201 ILE A O 1
ATOM 1667 N N . GLU A 1 202 ? 8.455 3.619 -27.955 1.00 49.56 202 GLU A N 1
ATOM 1668 C CA . GLU A 1 202 ? 8.226 2.578 -29.010 1.00 49.56 202 GLU A CA 1
ATOM 1669 C C . GLU A 1 202 ? 8.166 1.042 -28.697 1.00 49.56 202 GLU A C 1
ATOM 1671 O O . GLU A 1 202 ? 8.858 0.490 -27.847 1.00 49.56 202 GLU A O 1
ATOM 1676 N N . PRO A 1 203 ? 7.437 0.258 -29.527 1.00 47.97 203 PRO A N 1
ATOM 1677 C CA . PRO A 1 203 ? 5.985 0.188 -29.514 1.00 47.97 203 PRO A CA 1
ATOM 1678 C C . PRO A 1 203 ? 5.462 -0.311 -28.146 1.00 47.97 203 PRO A C 1
ATOM 1680 O O . PRO A 1 203 ? 6.046 -1.212 -27.528 1.00 47.97 203 PRO A O 1
ATOM 1683 N N . PRO A 1 204 ? 4.300 0.195 -27.696 1.00 46.16 204 PRO A N 1
ATOM 1684 C CA . PRO A 1 204 ? 3.787 0.029 -26.331 1.00 46.16 204 PRO A CA 1
ATOM 1685 C C . PRO A 1 204 ? 3.671 -1.432 -25.865 1.00 46.16 204 PRO A C 1
ATOM 1687 O O . PRO A 1 204 ? 3.814 -1.718 -24.677 1.00 46.16 204 PRO A O 1
ATOM 1690 N N . HIS A 1 205 ? 3.492 -2.388 -26.782 1.00 46.41 205 HIS A N 1
ATOM 1691 C CA . HIS A 1 205 ? 3.266 -3.792 -26.437 1.00 46.41 205 HIS A CA 1
ATOM 1692 C C . HIS A 1 205 ? 4.484 -4.527 -25.842 1.00 46.41 205 HIS A C 1
ATOM 1694 O O . HIS A 1 205 ? 4.277 -5.491 -25.108 1.00 46.41 205 HIS A O 1
ATOM 1700 N N . LYS A 1 206 ? 5.737 -4.125 -26.131 1.00 45.81 206 LYS A N 1
ATOM 1701 C CA . LYS A 1 206 ? 6.944 -4.806 -25.600 1.00 45.81 206 LYS A CA 1
ATOM 1702 C C . LYS A 1 206 ? 7.355 -4.272 -24.229 1.00 45.81 206 LYS A C 1
ATOM 1704 O O . LYS A 1 206 ? 7.699 -5.063 -23.354 1.00 45.81 206 LYS A O 1
ATOM 1709 N N . LEU A 1 207 ? 7.275 -2.959 -24.018 1.00 45.56 207 LEU A N 1
ATOM 1710 C CA . LEU A 1 207 ? 7.664 -2.314 -22.758 1.00 45.56 207 LEU A CA 1
ATOM 1711 C C . LEU A 1 207 ? 6.554 -2.354 -21.704 1.00 45.56 207 LEU A C 1
ATOM 1713 O O . LEU A 1 207 ? 6.859 -2.618 -20.544 1.00 45.56 207 LEU A O 1
ATOM 1717 N N . ALA A 1 208 ? 5.277 -2.210 -22.085 1.00 44.38 208 ALA A N 1
ATOM 1718 C CA . ALA A 1 208 ? 4.166 -2.404 -21.152 1.00 44.38 208 ALA A CA 1
ATOM 1719 C C . ALA A 1 208 ? 4.091 -3.864 -20.684 1.00 44.38 208 ALA A C 1
ATOM 1721 O O . ALA A 1 208 ? 3.987 -4.097 -19.482 1.00 44.38 208 ALA A O 1
ATOM 1722 N N . ARG A 1 209 ? 4.268 -4.848 -21.589 1.00 49.75 209 ARG A N 1
ATOM 1723 C CA . ARG A 1 209 ? 4.430 -6.268 -21.208 1.00 49.75 209 ARG A CA 1
ATOM 1724 C C . ARG A 1 209 ? 5.536 -6.439 -20.179 1.00 49.75 209 ARG A C 1
ATOM 1726 O O . ARG A 1 209 ? 5.295 -7.041 -19.145 1.00 49.75 209 ARG A O 1
ATOM 1733 N N . LYS A 1 210 ? 6.715 -5.861 -20.420 1.00 47.66 210 LYS A N 1
ATOM 1734 C CA . LYS A 1 210 ? 7.875 -5.998 -19.530 1.00 47.66 210 LYS A CA 1
ATOM 1735 C C . LYS A 1 210 ? 7.720 -5.257 -18.198 1.00 47.66 210 LYS A C 1
ATOM 1737 O O . LYS A 1 210 ? 8.144 -5.795 -17.185 1.00 47.66 210 LYS A O 1
ATOM 1742 N N . ALA A 1 211 ? 7.103 -4.077 -18.155 1.00 41.56 211 ALA A N 1
ATOM 1743 C CA . ALA A 1 211 ? 6.848 -3.342 -16.911 1.00 41.56 211 ALA A CA 1
ATOM 1744 C C . ALA A 1 211 ? 5.783 -4.031 -16.038 1.00 41.56 211 ALA A C 1
ATOM 1746 O O . ALA A 1 211 ? 5.929 -4.102 -14.816 1.00 41.56 211 ALA A O 1
ATOM 1747 N N . LEU A 1 212 ? 4.758 -4.605 -16.675 1.00 46.94 212 LEU A N 1
ATOM 1748 C CA . LEU A 1 212 ? 3.757 -5.458 -16.036 1.00 46.94 212 LEU A CA 1
ATOM 1749 C C . LEU A 1 212 ? 4.405 -6.776 -15.549 1.00 46.94 212 LEU A C 1
ATOM 1751 O O . LEU A 1 212 ? 4.244 -7.153 -14.389 1.00 46.94 212 LEU A O 1
ATOM 1755 N N . ASP A 1 213 ? 5.236 -7.418 -16.376 1.00 45.22 213 ASP A N 1
ATOM 1756 C CA . ASP A 1 213 ? 5.906 -8.691 -16.071 1.00 45.22 213 ASP A CA 1
ATOM 1757 C C . ASP A 1 213 ? 7.034 -8.589 -15.030 1.00 45.22 213 ASP A C 1
ATOM 1759 O O . ASP A 1 213 ? 7.313 -9.569 -14.340 1.00 45.22 213 ASP A O 1
ATOM 1763 N N . ALA A 1 214 ? 7.730 -7.452 -14.920 1.00 37.56 214 ALA A N 1
ATOM 1764 C CA . ALA A 1 214 ? 9.018 -7.413 -14.225 1.00 37.56 214 ALA A CA 1
ATOM 1765 C C . ALA A 1 214 ? 8.956 -7.210 -12.709 1.00 37.56 214 ALA A C 1
ATOM 1767 O O . ALA A 1 214 ? 9.976 -7.465 -12.079 1.00 37.56 214 ALA A O 1
ATOM 1768 N N . LYS A 1 215 ? 7.842 -6.760 -12.110 1.00 45.81 215 LYS A N 1
ATOM 1769 C CA . LYS A 1 215 ? 7.718 -6.601 -10.635 1.00 45.81 215 LYS A CA 1
ATOM 1770 C C . LYS A 1 215 ? 6.346 -6.123 -10.141 1.00 45.81 215 LYS A C 1
ATOM 1772 O O . LYS A 1 215 ? 6.084 -6.242 -8.950 1.00 45.81 215 LYS A O 1
ATOM 1777 N N . ILE A 1 216 ? 5.475 -5.601 -11.013 1.00 43.94 216 ILE A N 1
ATOM 1778 C CA . ILE A 1 216 ? 4.170 -5.058 -10.592 1.00 43.94 216 ILE A CA 1
ATOM 1779 C C . ILE A 1 216 ? 3.186 -6.181 -10.216 1.00 43.94 216 ILE A C 1
ATOM 1781 O O . ILE A 1 216 ? 2.475 -6.048 -9.226 1.00 43.94 216 ILE A O 1
ATOM 1785 N N . PHE A 1 217 ? 3.208 -7.320 -10.920 1.00 37.69 217 PHE A N 1
ATOM 1786 C CA . PHE A 1 217 ? 2.357 -8.478 -10.595 1.00 37.69 217 PHE A CA 1
ATOM 1787 C C . PHE A 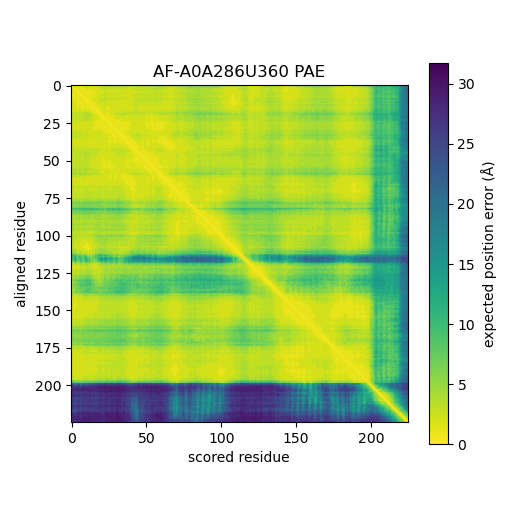1 217 ? 3.038 -9.556 -9.736 1.00 37.69 217 PHE A C 1
ATOM 1789 O O . PHE A 1 217 ? 2.367 -10.283 -9.010 1.00 37.69 217 PHE A O 1
ATOM 1796 N N . PHE A 1 218 ? 4.370 -9.664 -9.779 1.00 37.72 218 PHE A N 1
ATOM 1797 C CA . PHE A 1 218 ? 5.118 -10.762 -9.140 1.00 37.72 218 PHE A CA 1
ATOM 1798 C C . PHE A 1 218 ? 5.619 -10.465 -7.723 1.00 37.72 218 PHE A C 1
ATOM 1800 O O . PHE A 1 218 ? 6.401 -11.241 -7.173 1.00 37.72 218 PHE A O 1
ATOM 1807 N N . ASN A 1 219 ? 5.153 -9.387 -7.087 1.00 38.62 219 ASN A N 1
ATOM 1808 C CA . ASN A 1 219 ? 5.662 -8.954 -5.782 1.00 38.62 219 ASN A CA 1
ATOM 1809 C C . ASN A 1 219 ? 5.337 -9.916 -4.609 1.00 38.62 219 ASN A C 1
ATOM 1811 O O . ASN A 1 219 ? 5.577 -9.566 -3.456 1.00 38.62 219 ASN A O 1
ATOM 1815 N N . ARG A 1 220 ? 4.813 -11.128 -4.873 1.00 37.88 220 ARG A N 1
ATOM 1816 C CA . ARG A 1 220 ? 4.587 -12.191 -3.875 1.00 37.88 220 ARG A CA 1
ATOM 1817 C C . ARG A 1 220 ? 4.771 -13.632 -4.376 1.00 37.88 220 ARG A C 1
ATOM 1819 O O . ARG A 1 220 ? 4.069 -14.527 -3.918 1.00 37.88 220 ARG A O 1
ATOM 1826 N N . THR A 1 221 ? 5.738 -13.909 -5.250 1.00 31.59 221 THR A N 1
ATOM 1827 C CA . THR A 1 221 ? 6.176 -15.306 -5.478 1.00 31.59 221 THR A CA 1
ATOM 1828 C C . THR A 1 221 ? 7.694 -15.434 -5.544 1.00 31.59 221 THR A C 1
ATOM 1830 O O . THR A 1 221 ? 8.247 -15.962 -6.506 1.00 31.59 221 THR A O 1
ATOM 1833 N N . SER A 1 222 ? 8.393 -14.969 -4.508 1.00 26.73 222 SER A N 1
ATOM 1834 C CA . SER A 1 222 ? 9.783 -15.359 -4.272 1.00 26.73 222 SER A CA 1
ATOM 1835 C C . SER A 1 222 ? 9.907 -16.117 -2.950 1.00 26.73 222 SER A C 1
ATOM 1837 O O . SER A 1 222 ? 10.002 -15.512 -1.888 1.00 26.73 222 SER A O 1
ATOM 1839 N N . LYS A 1 223 ? 9.939 -17.449 -3.092 1.00 26.92 223 LYS A N 1
ATOM 1840 C CA . LYS A 1 223 ? 10.653 -18.432 -2.261 1.00 26.92 223 LYS A CA 1
ATOM 1841 C C . LYS A 1 223 ? 10.215 -18.585 -0.794 1.00 26.92 223 LYS A C 1
ATOM 1843 O O . LYS A 1 223 ? 10.862 -18.084 0.113 1.00 26.92 223 LYS A O 1
ATOM 1848 N N . LEU A 1 224 ? 9.205 -19.432 -0.585 1.00 26.45 224 LEU A N 1
ATOM 1849 C CA . LEU A 1 224 ? 9.379 -20.578 0.314 1.00 26.45 224 LEU A CA 1
ATOM 1850 C C . LEU A 1 224 ? 10.025 -21.685 -0.534 1.00 26.45 224 LEU A C 1
ATOM 1852 O O . LEU A 1 224 ? 9.354 -22.335 -1.335 1.00 26.45 224 LEU A O 1
ATOM 1856 N N . ARG A 1 225 ? 11.348 -21.780 -0.462 1.00 29.91 225 ARG A N 1
ATOM 1857 C CA . ARG A 1 225 ? 12.077 -23.039 -0.608 1.00 29.91 225 ARG A CA 1
ATOM 1858 C C . ARG A 1 225 ? 12.766 -23.260 0.721 1.00 29.91 225 ARG A C 1
ATOM 1860 O O . ARG A 1 225 ? 13.261 -22.238 1.248 1.00 29.91 225 ARG A O 1
#